Protein AF-0000000078040094 (afdb_homodimer)

Structure (mmCIF, N/CA/C/O backbone):
data_AF-0000000078040094-model_v1
#
loop_
_entity.id
_entity.type
_entity.pdbx_description
1 polymer 'Glyoxalase/bleomycin resistance protein/dioxygenase superfamily protein'
#
loop_
_atom_site.group_PDB
_atom_site.id
_atom_site.type_symbol
_atom_site.label_atom_id
_atom_site.label_alt_id
_atom_site.label_comp_id
_atom_site.label_asym_id
_atom_site.label_entity_id
_atom_site.label_seq_id
_atom_site.pdbx_PDB_ins_code
_atom_site.Cartn_x
_atom_site.Cartn_y
_atom_site.Cartn_z
_atom_site.occupancy
_atom_site.B_iso_or_equiv
_atom_site.auth_seq_id
_atom_site.auth_comp_id
_atom_site.auth_asym_id
_atom_site.auth_atom_id
_atom_site.pdbx_PDB_model_num
ATOM 1 N N . MET A 1 1 ? 16.109 2.422 12.82 1 86.88 1 MET A N 1
ATOM 2 C CA . MET A 1 1 ? 15.531 1.172 12.32 1 86.88 1 MET A CA 1
ATOM 3 C C . MET A 1 1 ? 14.164 1.408 11.695 1 86.88 1 MET A C 1
ATOM 5 O O . MET A 1 1 ? 13.445 2.324 12.102 1 86.88 1 MET A O 1
ATOM 9 N N . ILE A 1 2 ? 13.789 0.627 10.719 1 94.94 2 ILE A N 1
ATOM 10 C CA . ILE A 1 2 ? 12.469 0.699 10.102 1 94.94 2 ILE A CA 1
ATOM 11 C C . ILE A 1 2 ? 11.43 0.059 11.023 1 94.94 2 ILE A C 1
ATOM 13 O O . ILE A 1 2 ? 11.547 -1.118 11.375 1 94.94 2 ILE A O 1
ATOM 17 N N . LYS A 1 3 ? 10.508 0.809 11.422 1 95.38 3 LYS A N 1
ATOM 18 C CA . LYS A 1 3 ? 9.508 0.338 12.375 1 95.38 3 LYS A CA 1
ATOM 19 C C . LYS A 1 3 ? 8.297 -0.246 11.656 1 95.38 3 LYS A C 1
ATOM 21 O O . LYS A 1 3 ? 7.652 -1.168 12.164 1 95.38 3 LYS A O 1
ATOM 26 N N . ALA A 1 4 ? 7.945 0.313 10.547 1 96.81 4 ALA A N 1
ATOM 27 C CA . ALA A 1 4 ? 6.762 -0.121 9.805 1 96.81 4 ALA A CA 1
ATOM 28 C C . ALA A 1 4 ? 6.793 0.387 8.367 1 96.81 4 ALA A C 1
ATOM 30 O O . ALA A 1 4 ? 7.473 1.372 8.07 1 96.81 4 ALA A O 1
ATOM 31 N N . ILE A 1 5 ? 6.191 -0.269 7.523 1 98.19 5 ILE A N 1
ATOM 32 C CA . ILE A 1 5 ? 5.766 0.185 6.203 1 98.19 5 ILE A CA 1
ATOM 33 C C . ILE A 1 5 ? 4.242 0.131 6.109 1 98.19 5 ILE A C 1
ATOM 35 O O . ILE A 1 5 ? 3.662 -0.944 5.938 1 98.19 5 ILE A O 1
ATOM 39 N N . GLU A 1 6 ? 3.645 1.235 6.23 1 98.25 6 GLU A N 1
ATOM 40 C CA . GLU A 1 6 ? 2.189 1.312 6.332 1 98.25 6 GLU A CA 1
ATOM 41 C C . GLU A 1 6 ? 1.562 1.706 5 1 98.25 6 GLU A C 1
ATOM 43 O O . GLU A 1 6 ? 2.115 2.529 4.266 1 98.25 6 GLU A O 1
ATOM 48 N N . LEU A 1 7 ? 0.45 1.133 4.75 1 98.56 7 LEU A N 1
ATOM 49 C CA . LEU A 1 7 ? -0.318 1.57 3.59 1 98.56 7 LEU A CA 1
ATOM 50 C C . LEU A 1 7 ? -0.956 2.932 3.842 1 98.56 7 LEU A C 1
ATOM 52 O O . LEU A 1 7 ? -1.484 3.184 4.926 1 98.56 7 LEU A O 1
ATOM 56 N N . TYR A 1 8 ? -0.864 3.756 2.879 1 98.81 8 TYR A N 1
ATOM 57 C CA . TYR A 1 8 ? -1.454 5.09 2.9 1 98.81 8 TYR A CA 1
ATOM 58 C C . TYR A 1 8 ? -2.373 5.297 1.701 1 98.81 8 TYR A C 1
ATOM 60 O O . TYR A 1 8 ? -1.92 5.277 0.554 1 98.81 8 TYR A O 1
ATOM 68 N N . LEU A 1 9 ? -3.637 5.477 1.941 1 98.88 9 LEU A N 1
ATOM 69 C CA . LEU A 1 9 ? -4.625 5.672 0.887 1 98.88 9 LEU A CA 1
ATOM 70 C C . LEU A 1 9 ? -4.953 7.152 0.716 1 98.88 9 LEU A C 1
ATOM 72 O O . LEU A 1 9 ? -5.234 7.848 1.695 1 98.88 9 LEU A O 1
ATOM 76 N N . VAL A 1 10 ? -4.875 7.594 -0.45 1 98.75 10 VAL A N 1
ATOM 77 C CA . VAL A 1 10 ? -5.336 8.93 -0.819 1 98.75 10 VAL A CA 1
ATOM 78 C C . VAL A 1 10 ? -6.629 8.82 -1.625 1 98.75 10 VAL A C 1
ATOM 80 O O . VAL A 1 10 ? -6.668 8.156 -2.66 1 98.75 10 VAL A O 1
ATOM 83 N N . THR A 1 11 ? -7.648 9.461 -1.184 1 98.62 11 THR A N 1
ATOM 84 C CA . THR A 1 11 ? -8.938 9.391 -1.863 1 98.62 11 THR A CA 1
ATOM 85 C C . THR A 1 11 ? -9.219 10.68 -2.629 1 98.62 11 THR A C 1
ATOM 87 O O . THR A 1 11 ? -8.469 11.656 -2.504 1 98.62 11 THR A O 1
ATOM 90 N N . ASP A 1 12 ? -10.195 10.625 -3.537 1 97.19 12 ASP A N 1
ATOM 91 C CA . ASP A 1 12 ? -10.609 11.789 -4.316 1 97.19 12 ASP A CA 1
ATOM 92 C C . ASP A 1 12 ? -11.789 12.5 -3.648 1 97.19 12 ASP A C 1
ATOM 94 O O . ASP A 1 12 ? -12.898 12.516 -4.184 1 97.19 12 ASP A O 1
ATOM 98 N N . LYS A 1 13 ? -11.531 13.07 -2.414 1 96.75 13 LYS A N 1
ATOM 99 C CA . LYS A 1 13 ? -12.414 13.961 -1.677 1 96.75 13 LYS A CA 1
ATOM 100 C C . LYS A 1 13 ? -13.508 13.18 -0.952 1 96.75 13 LYS A C 1
ATOM 102 O O . LYS A 1 13 ? -14.539 13.742 -0.576 1 96.75 13 LYS A O 1
ATOM 107 N N . ASP A 1 14 ? -13.312 11.906 -0.801 1 97.94 14 ASP A N 1
ATOM 108 C CA . ASP A 1 14 ? -14.281 11.102 -0.057 1 97.94 14 ASP A CA 1
ATOM 109 C C . ASP A 1 14 ? -13.602 10.312 1.057 1 97.94 14 ASP A C 1
ATOM 111 O O . ASP A 1 14 ? -14.016 9.203 1.384 1 97.94 14 ASP A O 1
ATOM 115 N N . GLY A 1 15 ? -12.586 10.891 1.683 1 98.75 15 GLY A N 1
ATOM 116 C CA . GLY A 1 15 ? -11.781 10.25 2.709 1 98.75 15 GLY A CA 1
ATOM 117 C C . GLY A 1 15 ? -12.562 9.93 3.969 1 98.75 15 GLY A C 1
ATOM 118 O O . GLY A 1 15 ? -12.344 8.891 4.59 1 98.75 15 GLY A O 1
ATOM 119 N N . GLN A 1 16 ? -13.422 10.805 4.34 1 98.62 16 GLN A N 1
ATOM 120 C CA . GLN A 1 16 ? -14.219 10.562 5.539 1 98.62 16 GLN A CA 1
ATOM 121 C C . GLN A 1 16 ? -15.102 9.328 5.379 1 98.62 16 GLN A C 1
ATOM 123 O O . GLN A 1 16 ? -15.219 8.523 6.305 1 98.62 16 GLN A O 1
ATOM 128 N N . ALA A 1 17 ? -15.688 9.188 4.215 1 98.75 17 ALA A N 1
ATOM 129 C CA . ALA A 1 17 ? -16.484 7.992 3.926 1 98.75 17 ALA A CA 1
ATOM 130 C C . ALA A 1 17 ? -15.609 6.738 3.941 1 98.75 17 ALA A C 1
ATOM 132 O O . ALA A 1 17 ? -16.047 5.684 4.414 1 98.75 17 ALA A O 1
ATOM 133 N N . ALA A 1 18 ? -14.422 6.863 3.406 1 98.88 18 ALA A N 1
ATOM 134 C CA . ALA A 1 18 ? -13.5 5.738 3.404 1 98.88 18 ALA A CA 1
ATOM 135 C C . ALA A 1 18 ? -13.156 5.301 4.828 1 98.88 18 ALA A C 1
ATOM 137 O O . ALA A 1 18 ? -13.125 4.105 5.125 1 98.88 18 ALA A O 1
ATOM 138 N N . VAL A 1 19 ? -12.906 6.293 5.656 1 98.88 19 VAL A N 1
ATOM 139 C CA . VAL A 1 19 ? -12.602 6.004 7.051 1 98.88 19 VAL A CA 1
ATOM 140 C C . VAL A 1 19 ? -13.742 5.191 7.672 1 98.88 19 VAL A C 1
ATOM 142 O O . VAL A 1 19 ? -13.508 4.156 8.297 1 98.88 19 VAL A O 1
ATOM 145 N N . ASP A 1 20 ? -14.938 5.613 7.473 1 98.75 20 ASP A N 1
ATOM 146 C CA . ASP A 1 20 ? -16.109 4.934 8.031 1 98.75 20 ASP A CA 1
ATOM 147 C C . ASP A 1 20 ? -16.25 3.523 7.461 1 98.75 20 ASP A C 1
ATOM 149 O O . ASP A 1 20 ? -16.516 2.574 8.195 1 98.75 20 ASP A O 1
ATOM 153 N N . PHE A 1 21 ? -16.062 3.445 6.219 1 98.88 21 PHE A N 1
ATOM 154 C CA . PHE A 1 21 ? -16.203 2.166 5.531 1 98.88 21 PHE A CA 1
ATOM 155 C C . PHE A 1 21 ? -15.18 1.161 6.062 1 98.88 21 PHE A C 1
ATOM 157 O O . PHE A 1 21 ? -15.547 0.052 6.457 1 98.88 21 PHE A O 1
ATOM 164 N N . TYR A 1 22 ? -13.914 1.53 6.098 1 98.81 22 TYR A N 1
ATOM 165 C CA . TYR A 1 22 ? -12.859 0.611 6.516 1 98.81 22 TYR A CA 1
ATOM 166 C C . TYR A 1 22 ? -12.969 0.307 8.008 1 98.81 22 TYR A C 1
ATOM 168 O O . TYR A 1 22 ? -12.648 -0.801 8.445 1 98.81 22 TYR A O 1
ATOM 176 N N . ALA A 1 23 ? -13.375 1.336 8.812 1 98.81 23 ALA A N 1
ATOM 177 C CA . ALA A 1 23 ? -13.602 1.067 10.227 1 98.81 23 ALA A CA 1
ATOM 178 C C . ALA A 1 23 ? -14.625 -0.051 10.422 1 98.81 23 ALA A C 1
ATOM 180 O O . ALA A 1 23 ? -14.445 -0.921 11.273 1 98.81 23 ALA A O 1
ATOM 181 N N . GLN A 1 24 ? -15.602 -0.038 9.641 1 98.38 24 GLN A N 1
ATOM 182 C CA . GLN A 1 24 ? -16.641 -1.053 9.719 1 98.38 24 GLN A CA 1
ATOM 183 C C . GLN A 1 24 ? -16.156 -2.393 9.18 1 98.38 24 GLN A C 1
ATOM 185 O O . GLN A 1 24 ? -16.328 -3.428 9.828 1 98.38 24 GLN A O 1
ATOM 190 N N . VAL A 1 25 ? -15.586 -2.414 8.023 1 98.44 25 VAL A N 1
ATOM 191 C CA . VAL A 1 25 ? -15.156 -3.637 7.359 1 98.44 25 VAL A CA 1
ATOM 192 C C . VAL A 1 25 ? -14.18 -4.398 8.258 1 98.44 25 VAL A C 1
ATOM 194 O O . VAL A 1 25 ? -14.273 -5.621 8.391 1 98.44 25 VAL A O 1
ATOM 197 N N . 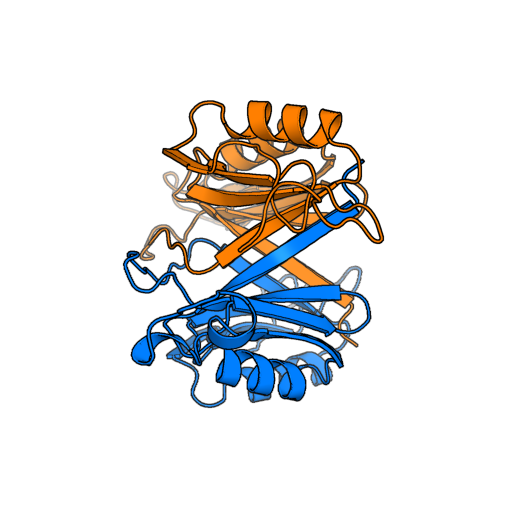PHE A 1 26 ? -13.25 -3.645 8.883 1 98.38 26 PHE A N 1
ATOM 198 C CA . PHE A 1 26 ? -12.156 -4.293 9.594 1 98.38 26 PHE A CA 1
ATOM 199 C C . PHE A 1 26 ? -12.391 -4.262 11.102 1 98.38 26 PHE A C 1
ATOM 201 O O . PHE A 1 26 ? -11.555 -4.734 11.875 1 98.38 26 PHE A O 1
ATOM 208 N N . GLU A 1 27 ? -13.555 -3.648 11.461 1 97.69 27 GLU A N 1
ATOM 209 C CA . GLU A 1 27 ? -13.781 -3.404 12.883 1 97.69 27 GLU A CA 1
ATOM 210 C C . GLU A 1 27 ? -12.586 -2.691 13.516 1 97.69 27 GLU A C 1
ATOM 212 O O . GLU A 1 27 ? -12.102 -3.1 14.57 1 97.69 27 GLU A O 1
ATOM 217 N N . ALA A 1 28 ? -12.156 -1.715 12.844 1 98.5 28 ALA A N 1
ATOM 218 C CA . ALA A 1 28 ? -10.953 -0.979 13.227 1 98.5 28 ALA A CA 1
ATOM 219 C C . ALA A 1 28 ? -11.273 0.124 14.227 1 98.5 28 ALA A C 1
ATOM 221 O O . ALA A 1 28 ? -12.391 0.648 14.242 1 98.5 28 ALA A O 1
ATOM 222 N N . LYS A 1 29 ? -10.289 0.443 15.07 1 98.5 29 LYS A N 1
ATOM 223 C CA . LYS A 1 29 ? -10.359 1.636 15.914 1 98.5 29 LYS A CA 1
ATOM 224 C C . LYS A 1 29 ? -9.852 2.865 15.164 1 98.5 29 LYS A C 1
ATOM 226 O O . LYS A 1 29 ? -8.812 2.809 14.5 1 98.5 29 LYS A O 1
ATOM 231 N N . ILE A 1 30 ? -10.617 3.939 15.25 1 98.62 30 ILE A N 1
ATOM 232 C CA . ILE A 1 30 ? -10.141 5.207 14.711 1 98.62 30 ILE A CA 1
ATOM 233 C C . ILE A 1 30 ? -9.242 5.902 15.727 1 98.62 30 ILE A C 1
ATOM 235 O O . ILE A 1 30 ? -9.711 6.336 16.781 1 98.62 30 ILE A O 1
ATOM 239 N N . LEU A 1 31 ? -8 6.043 15.484 1 97.69 31 LEU A N 1
ATOM 240 C CA . LEU A 1 31 ? -7.035 6.625 16.406 1 97.69 31 LEU A CA 1
ATOM 241 C C . LEU A 1 31 ? -7.059 8.148 16.328 1 97.69 31 LEU A C 1
ATOM 243 O O . LEU A 1 31 ? -6.855 8.828 17.328 1 97.69 31 LEU A O 1
ATOM 247 N N . SER A 1 32 ? -7.195 8.648 15.156 1 97.5 32 SER A N 1
ATOM 248 C CA . SER A 1 32 ? -7.277 10.078 14.891 1 97.5 32 SER A CA 1
ATOM 249 C C . SER A 1 32 ? -7.98 10.352 13.562 1 97.5 32 SER A C 1
ATOM 251 O O . SER A 1 32 ? -7.992 9.508 12.672 1 97.5 32 SER A O 1
ATOM 253 N N . LYS A 1 33 ? -8.602 11.477 13.484 1 98.31 33 LYS A N 1
ATOM 254 C CA . LYS A 1 33 ? -9.281 11.984 12.297 1 98.31 33 LYS A CA 1
ATOM 255 C C . LYS A 1 33 ? -9.32 13.508 12.297 1 98.31 33 LYS A C 1
ATOM 257 O O . LYS A 1 33 ? -9.883 14.125 13.203 1 98.31 33 LYS A O 1
ATOM 262 N N . THR A 1 34 ? -8.695 14.023 11.281 1 97.75 34 THR A N 1
ATOM 263 C CA . THR A 1 34 ? -8.57 15.477 11.211 1 97.75 34 THR A CA 1
ATOM 264 C C . THR A 1 34 ? -8.914 15.984 9.82 1 97.75 34 THR A C 1
ATOM 266 O O . THR A 1 34 ? -8.445 15.438 8.82 1 97.75 34 THR A O 1
ATOM 269 N N . THR A 1 35 ? -9.742 17 9.758 1 97.81 35 THR A N 1
ATOM 270 C CA . THR A 1 35 ? -10.094 17.609 8.484 1 97.81 35 THR A CA 1
ATOM 271 C C . THR A 1 35 ? -9.219 18.828 8.219 1 97.81 35 THR A C 1
ATOM 273 O O . THR A 1 35 ? -8.531 19.328 9.117 1 97.81 35 THR A O 1
ATOM 276 N N . PHE A 1 36 ? -9.328 19.281 6.957 1 96.25 36 PHE A N 1
ATOM 277 C CA . PHE A 1 36 ? -8.609 20.484 6.582 1 96.25 36 PHE A CA 1
ATOM 278 C C . PHE A 1 36 ? -9.086 21.672 7.406 1 96.25 36 PHE A C 1
ATOM 280 O O . PHE A 1 36 ? -8.281 22.469 7.895 1 96.25 36 PHE A O 1
ATOM 287 N N . GLY A 1 37 ? -10.344 21.781 7.582 1 96.06 37 GLY A N 1
ATOM 288 C CA . GLY A 1 37 ? -10.922 22.891 8.328 1 96.06 37 GLY A CA 1
ATOM 289 C C . GLY A 1 37 ? -10.461 22.938 9.773 1 96.06 37 GLY A C 1
ATOM 290 O O . GLY A 1 37 ? -10.312 24.016 10.359 1 96.06 37 GLY A O 1
ATOM 291 N N . GLN A 1 38 ? -10.203 21.812 10.359 1 95.88 38 GLN A N 1
ATOM 292 C CA . GLN A 1 38 ? -9.758 21.703 11.75 1 95.88 38 GLN A CA 1
ATOM 293 C C . GLN A 1 38 ? -8.281 22.062 11.883 1 95.88 38 GLN A C 1
ATOM 295 O O . GLN A 1 38 ? -7.852 22.578 12.914 1 95.88 38 GLN A O 1
ATOM 300 N N . ALA A 1 39 ? -7.574 21.797 10.859 1 93.19 39 ALA A N 1
ATOM 301 C CA . ALA A 1 39 ? -6.121 21.875 10.992 1 93.19 39 ALA A CA 1
ATOM 302 C C . ALA A 1 39 ? -5.59 23.188 10.422 1 93.19 39 ALA A C 1
ATOM 304 O O . ALA A 1 39 ? -4.574 23.719 10.891 1 93.19 39 ALA A O 1
ATOM 305 N N . ILE A 1 40 ? -6.176 23.641 9.305 1 91 40 ILE A N 1
ATOM 306 C CA . ILE A 1 40 ? -5.645 24.781 8.555 1 91 40 ILE A CA 1
ATOM 307 C C . ILE A 1 40 ? -6.48 26.016 8.844 1 91 40 ILE A C 1
ATOM 309 O O . ILE A 1 40 ? -7.664 26.078 8.5 1 91 40 ILE A O 1
ATOM 313 N N . PRO A 1 41 ? -5.738 26.969 9.344 1 90.44 41 PRO A N 1
ATOM 314 C CA . PRO A 1 41 ? -6.461 28.219 9.547 1 90.44 41 PRO A CA 1
ATOM 315 C C . PRO A 1 41 ? 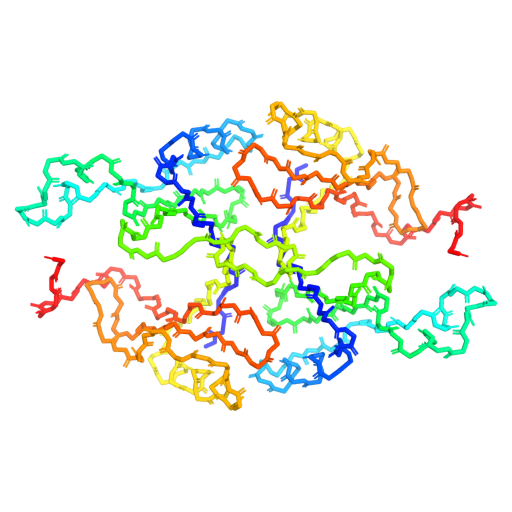-6.941 28.844 8.234 1 90.44 41 PRO A C 1
ATOM 317 O O . PRO A 1 41 ? -6.25 28.766 7.219 1 90.44 41 PRO A O 1
ATOM 320 N N . ASP A 1 42 ? -8.008 29.406 8.125 1 91.62 42 ASP A N 1
ATOM 321 C CA . ASP A 1 42 ? -8.57 30.125 6.977 1 91.62 42 ASP A CA 1
ATOM 322 C C . ASP A 1 42 ? -8.773 29.172 5.793 1 91.62 42 ASP A C 1
ATOM 324 O O . ASP A 1 42 ? -8.68 29.594 4.637 1 91.62 42 ASP A O 1
ATOM 328 N N . CYS A 1 43 ? -8.867 27.984 6.105 1 93 43 CYS A N 1
ATOM 329 C CA . CYS A 1 43 ? -9.172 27 5.07 1 93 43 CYS A CA 1
ATOM 330 C C . CYS A 1 43 ? -10.43 27.406 4.297 1 93 43 CYS A C 1
ATOM 332 O O . CYS A 1 43 ? -11.445 27.75 4.898 1 93 43 CYS A O 1
ATOM 334 N N . PRO A 1 44 ? -10.281 27.453 3.008 1 94.31 44 PRO A N 1
ATOM 335 C CA . PRO A 1 44 ? -11.484 27.734 2.215 1 94.31 44 PRO A CA 1
ATOM 336 C C . PRO A 1 44 ? -12.656 26.828 2.586 1 94.31 44 PRO A C 1
ATOM 338 O O . PRO A 1 44 ? -12.469 25.656 2.873 1 94.31 44 PRO A O 1
ATOM 341 N N . GLU A 1 45 ? -13.828 27.406 2.535 1 95.19 45 GLU A N 1
ATOM 342 C CA . GLU A 1 45 ? -15.047 26.719 2.949 1 95.19 45 GLU A CA 1
ATOM 343 C C . GLU A 1 45 ? -15.242 25.422 2.168 1 95.19 45 GLU A C 1
ATOM 345 O O . GLU A 1 45 ? -15.625 24.406 2.738 1 95.19 45 GLU A O 1
ATOM 350 N N . GLU A 1 46 ? -14.898 25.438 0.924 1 94.81 46 GLU A N 1
ATOM 351 C CA . GLU A 1 46 ? -15.133 24.297 0.05 1 94.81 46 GLU A CA 1
ATOM 352 C C . GLU A 1 46 ? -14.211 23.125 0.398 1 94.81 46 GLU A C 1
ATOM 354 O O . GLU A 1 46 ? -14.461 21.984 0.006 1 94.81 46 GLU A O 1
ATOM 359 N N . ASN A 1 47 ? -13.219 23.391 1.17 1 96.06 47 ASN A N 1
ATOM 360 C CA . ASN A 1 47 ? -12.219 22.375 1.469 1 96.06 47 ASN A CA 1
ATOM 361 C C . ASN A 1 47 ? -12.281 21.938 2.93 1 96.06 47 ASN A C 1
ATOM 363 O O . ASN A 1 47 ? -11.609 20.984 3.332 1 96.06 47 ASN A O 1
ATOM 367 N N . LYS A 1 48 ? -13.094 22.531 3.697 1 96.31 48 LYS A N 1
ATOM 368 C CA . LYS A 1 48 ? -13.07 22.375 5.148 1 96.31 48 LYS A CA 1
ATOM 369 C C . LYS A 1 48 ? -13.352 20.938 5.551 1 96.31 48 LYS A C 1
ATOM 371 O O . LYS A 1 48 ? -12.797 20.438 6.535 1 96.31 48 LYS A O 1
ATOM 376 N N . ASP A 1 49 ? -14.117 20.234 4.773 1 97.12 49 ASP A N 1
ATOM 377 C CA . ASP A 1 49 ? -14.539 18.891 5.18 1 97.12 49 ASP A CA 1
ATOM 378 C C . ASP A 1 49 ? -13.641 17.828 4.566 1 97.12 49 ASP A C 1
ATOM 380 O O . ASP A 1 49 ? -13.805 16.641 4.84 1 97.12 49 ASP A O 1
ATOM 384 N N . LEU A 1 50 ? -12.664 18.281 3.762 1 97.69 50 LEU A N 1
ATOM 385 C CA . LEU A 1 50 ? -11.695 17.312 3.236 1 97.69 50 LEU A CA 1
ATOM 386 C C . LEU A 1 50 ? -10.867 16.719 4.363 1 97.69 50 LEU A C 1
ATOM 388 O O . LEU A 1 50 ? -10.555 17.391 5.344 1 97.69 50 LEU A O 1
ATOM 392 N N . LEU A 1 51 ? -10.602 15.469 4.211 1 98.5 51 LEU A N 1
ATOM 393 C CA . LEU A 1 51 ? -9.812 14.742 5.203 1 98.5 51 LEU A CA 1
ATOM 394 C C . LEU A 1 51 ? -8.328 15.055 5.051 1 98.5 51 LEU A C 1
ATOM 396 O O . LEU A 1 51 ? -7.727 14.758 4.016 1 98.5 51 LEU A O 1
ATOM 400 N N . LEU A 1 52 ? -7.836 15.688 6.07 1 97 52 LEU A N 1
ATOM 401 C CA . LEU A 1 52 ? -6.402 15.938 6.074 1 97 52 LEU A CA 1
ATOM 402 C C . LEU A 1 52 ? -5.621 14.664 6.359 1 97 52 LEU A C 1
ATOM 404 O O . LEU A 1 52 ? -4.652 14.352 5.664 1 97 52 LEU A O 1
ATOM 408 N N . ASN A 1 53 ? -6.082 13.93 7.398 1 97.62 53 ASN A N 1
ATOM 409 C CA . ASN A 1 53 ? -5.453 12.664 7.777 1 97.62 53 ASN A CA 1
ATOM 410 C C . ASN A 1 53 ? -6.328 11.867 8.742 1 97.62 53 ASN A C 1
ATOM 412 O O . ASN A 1 53 ? -6.98 12.445 9.609 1 97.62 53 ASN A O 1
ATOM 416 N N . ALA A 1 54 ? -6.328 10.625 8.57 1 98.69 54 ALA A N 1
ATOM 417 C CA . ALA A 1 54 ? -6.91 9.711 9.547 1 98.69 54 ALA A CA 1
ATOM 418 C C . ALA A 1 54 ? -6.035 8.469 9.719 1 98.69 54 ALA A C 1
ATOM 420 O O . ALA A 1 54 ? -5.367 8.031 8.781 1 98.69 54 ALA A O 1
ATOM 421 N N . GLN A 1 55 ? -6.074 7.941 10.906 1 98.19 55 GLN A N 1
ATOM 422 C CA . GLN A 1 55 ? -5.348 6.723 11.25 1 98.19 55 GLN A CA 1
ATOM 423 C C . GLN A 1 55 ? -6.281 5.68 11.859 1 98.19 55 GLN A C 1
ATOM 425 O O . GLN A 1 55 ? -6.984 5.961 12.828 1 98.19 55 GLN A O 1
ATOM 430 N N . LEU A 1 56 ? -6.297 4.555 11.25 1 98.75 56 LEU A N 1
ATOM 431 C CA . LEU A 1 56 ? -7.066 3.418 11.75 1 98.75 56 LEU A CA 1
ATOM 432 C C . LEU A 1 56 ? -6.145 2.342 12.312 1 98.75 56 LEU A C 1
ATOM 434 O O . LEU A 1 56 ? -5.059 2.104 11.773 1 98.75 56 LEU A O 1
ATOM 438 N N . ASP A 1 57 ? -6.578 1.702 13.352 1 98.56 57 ASP A N 1
ATOM 439 C CA . ASP A 1 57 ? -5.883 0.547 13.906 1 98.56 57 ASP A CA 1
ATOM 440 C C . ASP A 1 57 ? -6.648 -0.744 13.625 1 98.56 57 ASP A C 1
ATOM 442 O O . ASP A 1 57 ? -7.766 -0.928 14.117 1 98.56 57 ASP A O 1
ATOM 446 N N . ILE A 1 58 ? -6.09 -1.551 12.844 1 97.75 58 ILE A N 1
ATOM 447 C CA . ILE A 1 58 ? -6.633 -2.861 12.5 1 97.75 58 ILE A CA 1
ATOM 448 C C . ILE A 1 58 ? -5.801 -3.955 13.172 1 97.75 58 ILE A C 1
ATOM 450 O O . ILE A 1 58 ? -4.824 -4.441 12.594 1 97.75 58 ILE A O 1
ATOM 454 N N . ASN A 1 59 ? -6.176 -4.367 14.383 1 95.81 59 ASN A N 1
ATOM 455 C CA . ASN A 1 59 ? -5.465 -5.395 15.133 1 95.81 59 ASN A CA 1
ATOM 456 C C . ASN A 1 59 ? -3.971 -5.09 15.219 1 95.81 59 ASN A C 1
ATOM 458 O O . ASN A 1 59 ? -3.139 -5.953 14.93 1 95.81 59 ASN A O 1
ATOM 462 N N . GLY A 1 60 ? -3.596 -3.852 15.477 1 95.75 60 GLY A N 1
ATOM 463 C CA . GLY A 1 60 ? -2.209 -3.453 15.648 1 95.75 60 GLY A CA 1
ATOM 464 C C . GLY A 1 60 ? -1.574 -2.939 14.367 1 95.75 60 GLY A C 1
ATOM 465 O O . GLY A 1 60 ? -0.442 -2.451 14.383 1 95.75 60 GLY A O 1
ATOM 466 N N . ILE A 1 61 ? -2.242 -3.057 13.258 1 96.94 61 ILE A N 1
ATOM 467 C CA . ILE A 1 61 ? -1.771 -2.58 11.961 1 96.94 61 ILE A CA 1
ATOM 468 C C . ILE A 1 61 ? -2.385 -1.214 11.664 1 96.94 61 ILE A C 1
ATOM 470 O O . ILE A 1 61 ? -3.605 -1.054 11.695 1 96.94 61 ILE A O 1
ATOM 474 N N . ARG A 1 62 ? -1.568 -0.262 11.344 1 97.38 62 ARG A N 1
ATOM 475 C CA . ARG A 1 62 ? -2.074 1.079 11.078 1 97.38 62 ARG A CA 1
ATOM 476 C C . ARG A 1 62 ? -2.34 1.277 9.586 1 97.38 62 ARG A C 1
ATOM 478 O O . ARG A 1 62 ? -1.491 0.955 8.75 1 97.38 62 ARG A O 1
ATOM 485 N N . LEU A 1 63 ? -3.48 1.716 9.25 1 98.56 63 LEU A N 1
ATOM 486 C CA . LEU A 1 63 ? -3.877 2.197 7.93 1 98.56 63 LEU A CA 1
ATOM 487 C C . LEU A 1 63 ? -4.156 3.695 7.957 1 98.56 63 LEU A C 1
ATOM 489 O O . LEU A 1 63 ? -4.895 4.18 8.82 1 98.56 63 LEU A O 1
ATOM 493 N N . GLN A 1 64 ? -3.545 4.402 7.035 1 98.62 64 GLN A N 1
ATOM 494 C CA . GLN A 1 64 ? -3.732 5.848 7.016 1 98.62 64 GLN A CA 1
ATOM 495 C C . GLN A 1 64 ? -4.441 6.293 5.738 1 98.62 64 GLN A C 1
ATOM 497 O O . GLN A 1 64 ? -4.309 5.656 4.695 1 98.62 64 GLN A O 1
ATOM 502 N N . ILE A 1 65 ? -5.219 7.363 5.906 1 98.81 65 ILE A N 1
ATOM 503 C CA . ILE A 1 65 ? -6.051 7.84 4.809 1 98.81 65 ILE A CA 1
ATOM 504 C C . ILE A 1 65 ? -6.02 9.367 4.758 1 98.81 65 ILE A C 1
ATOM 506 O O . ILE A 1 65 ? -6.031 10.023 5.797 1 98.81 65 ILE A O 1
ATOM 510 N N . SER A 1 66 ? -6.004 9.883 3.643 1 98.5 66 SER A N 1
ATOM 511 C CA . SER A 1 66 ? -6.238 11.312 3.422 1 98.5 66 SER A CA 1
ATOM 512 C C . SER A 1 66 ? -6.977 11.555 2.111 1 98.5 66 SER A C 1
ATOM 514 O O . SER A 1 66 ? -7.137 10.633 1.305 1 98.5 66 SER A O 1
ATOM 516 N N . ASP A 1 67 ? -7.461 12.789 1.961 1 98.44 67 ASP A N 1
ATOM 517 C CA . ASP A 1 67 ? -7.918 13.242 0.651 1 98.44 67 ASP A CA 1
ATOM 518 C C . ASP A 1 67 ? -6.766 13.828 -0.158 1 98.44 67 ASP A C 1
ATOM 520 O O . ASP A 1 67 ? -5.805 14.352 0.41 1 98.44 67 ASP A O 1
ATOM 524 N N . ASN A 1 68 ? -6.941 13.656 -1.452 1 96.88 68 ASN A N 1
ATOM 525 C CA . ASN A 1 68 ? -6.012 14.336 -2.35 1 96.88 68 ASN A CA 1
ATOM 526 C C . ASN A 1 68 ? -6.055 15.844 -2.168 1 96.88 68 ASN A C 1
ATOM 528 O O . ASN A 1 68 ? -7.102 16.406 -1.837 1 96.88 68 ASN A O 1
ATOM 532 N N . ASN A 1 69 ? -4.875 16.453 -2.348 1 90.5 69 ASN A N 1
ATOM 533 C CA . ASN A 1 69 ? -4.871 17.906 -2.414 1 90.5 69 ASN A CA 1
ATOM 534 C C . ASN A 1 69 ? -5.875 18.422 -3.439 1 90.5 69 ASN A C 1
ATOM 536 O O . ASN A 1 69 ? -5.918 17.938 -4.57 1 90.5 69 ASN A O 1
ATOM 540 N N . PRO A 1 70 ? -6.613 19.359 -3.043 1 86.06 70 PRO A N 1
ATOM 541 C CA . PRO A 1 70 ? -7.656 19.859 -3.938 1 86.06 70 PRO A CA 1
ATOM 542 C C . PRO A 1 70 ? -7.113 20.281 -5.301 1 86.06 70 PRO A C 1
ATOM 544 O O . PRO A 1 70 ? -7.805 20.156 -6.312 1 86.06 70 PRO A O 1
ATOM 547 N N . GLU A 1 71 ? -5.965 20.766 -5.398 1 86.44 71 GLU A N 1
ATOM 548 C CA . GLU A 1 71 ? -5.395 21.25 -6.652 1 86.44 71 GLU A CA 1
ATOM 549 C C . GLU A 1 71 ? -4.488 20.203 -7.289 1 86.44 71 GLU A C 1
ATOM 551 O O . GLU A 1 71 ? -3.916 20.438 -8.352 1 86.44 71 GLU A O 1
ATOM 556 N N . GLY A 1 72 ? -4.438 19.109 -6.715 1 91.19 72 GLY A N 1
ATOM 557 C CA . GLY A 1 72 ? -3.523 18.094 -7.195 1 91.19 72 GLY A CA 1
ATOM 558 C C . GLY A 1 72 ? -4.152 17.156 -8.211 1 91.19 72 GLY A C 1
ATOM 559 O O . GLY A 1 72 ? -5.375 17 -8.234 1 91.19 72 GLY A O 1
ATOM 560 N N . TYR A 1 73 ? -3.326 16.594 -9.023 1 94.69 73 TYR A N 1
ATOM 561 C CA . TYR A 1 73 ? -3.818 15.539 -9.906 1 94.69 73 TYR A CA 1
ATOM 562 C C . TYR A 1 73 ? -4.051 14.242 -9.141 1 94.69 73 TYR A C 1
ATOM 564 O O . TYR A 1 73 ? -3.465 14.031 -8.078 1 94.69 73 TYR A O 1
ATOM 572 N N . TYR A 1 74 ? -4.945 13.484 -9.695 1 97.38 74 TYR A N 1
ATOM 573 C CA . TYR A 1 74 ? -5.332 12.242 -9.039 1 97.38 74 TYR A CA 1
ATOM 574 C C . TYR A 1 74 ? -5.523 11.125 -10.055 1 97.38 74 TYR A C 1
ATOM 576 O O . TYR A 1 74 ? -6.293 11.266 -11.008 1 97.38 74 TYR A O 1
ATOM 584 N N . VAL A 1 75 ? -4.809 10.086 -9.836 1 97.62 75 VAL A N 1
ATOM 585 C CA . VAL A 1 75 ? -4.906 8.922 -10.703 1 97.62 75 VAL A CA 1
ATOM 586 C C . VAL A 1 75 ? -4.98 7.652 -9.859 1 97.62 75 VAL A C 1
ATOM 588 O O . VAL A 1 75 ? -4.109 7.402 -9.023 1 97.62 75 VAL A O 1
ATOM 591 N N . VAL A 1 76 ? -6.043 6.898 -10.023 1 98 76 VAL A N 1
ATOM 592 C CA . VAL A 1 76 ? -6.117 5.562 -9.438 1 98 76 VAL A CA 1
ATOM 593 C C . VAL A 1 76 ? -5.297 4.582 -10.273 1 98 76 VAL A C 1
ATOM 595 O O . VAL A 1 76 ? -5.527 4.438 -11.477 1 98 76 VAL A O 1
ATOM 598 N N . GLY A 1 77 ? -4.332 3.994 -9.617 1 97.94 77 GLY A N 1
ATOM 599 C CA . GLY A 1 77 ? -3.486 3.061 -10.344 1 97.94 77 GLY A CA 1
ATOM 600 C C . GLY A 1 77 ? -3.66 1.623 -9.891 1 97.94 77 GLY A C 1
ATOM 601 O O . GLY A 1 77 ? -4.379 1.354 -8.922 1 97.94 77 GLY A O 1
ATOM 602 N N . ASN A 1 78 ? -3.012 0.716 -10.664 1 97.81 78 ASN A N 1
ATOM 603 C CA . ASN A 1 78 ? -2.988 -0.693 -10.281 1 97.81 78 ASN A CA 1
ATOM 604 C C . ASN A 1 78 ? -1.573 -1.164 -9.961 1 97.81 78 ASN A C 1
ATOM 606 O O . ASN A 1 78 ? -1.305 -2.367 -9.945 1 97.81 78 ASN A O 1
ATOM 610 N N . ASN A 1 79 ? -0.715 -0.21 -9.719 1 98.62 79 ASN A N 1
ATOM 611 C CA . ASN A 1 79 ? 0.682 -0.546 -9.469 1 98.62 79 ASN A CA 1
ATOM 612 C C . ASN A 1 79 ? 0.925 -0.863 -7.992 1 98.62 79 ASN A C 1
ATOM 614 O O . ASN A 1 79 ? 1.975 -1.398 -7.633 1 98.62 79 ASN A O 1
ATOM 618 N N . VAL A 1 80 ? 0.005 -0.53 -7.129 1 98.69 80 VAL A N 1
ATOM 619 C CA . VAL A 1 80 ? 0.135 -0.838 -5.707 1 98.69 80 VAL A CA 1
ATOM 620 C C . VAL A 1 80 ? -1.188 -1.384 -5.176 1 98.69 80 VAL A C 1
ATOM 622 O O . VAL A 1 80 ? -2.254 -0.84 -5.469 1 98.69 80 VAL A O 1
ATOM 625 N N . SER A 1 81 ? -1.081 -2.43 -4.441 1 98.69 81 SER A N 1
ATOM 626 C CA . SER A 1 81 ? -2.252 -3.02 -3.799 1 98.69 81 SER A CA 1
ATOM 627 C C . SER A 1 81 ? -1.959 -3.389 -2.35 1 98.69 81 SER A C 1
ATOM 629 O O . SER A 1 81 ? -0.807 -3.352 -1.913 1 98.69 81 SER A O 1
ATOM 631 N N . ALA A 1 82 ? -2.994 -3.582 -1.614 1 98.75 82 ALA A N 1
ATOM 632 C CA . ALA A 1 82 ? -2.926 -4.117 -0.256 1 98.75 82 ALA A CA 1
ATOM 633 C C . ALA A 1 82 ? -3.158 -5.625 -0.248 1 98.75 82 ALA A C 1
ATOM 635 O O . ALA A 1 82 ? -4.176 -6.105 -0.755 1 98.75 82 ALA A O 1
ATOM 636 N N . CYS A 1 83 ? -2.236 -6.336 0.252 1 98.62 83 CYS A N 1
ATOM 637 C CA . CYS A 1 83 ? -2.41 -7.773 0.419 1 98.62 83 CYS A CA 1
ATOM 638 C C . CYS A 1 83 ? -2.785 -8.117 1.856 1 98.62 83 CYS A C 1
ATOM 640 O O . CYS A 1 83 ? -1.939 -8.062 2.752 1 98.62 83 CYS A O 1
ATOM 642 N N . LEU A 1 84 ? -3.99 -8.414 2.043 1 98.38 84 LEU A N 1
ATOM 643 C CA . LEU A 1 84 ? -4.543 -8.789 3.34 1 98.38 84 LEU A CA 1
ATOM 644 C C . LEU A 1 84 ? -4.281 -10.266 3.635 1 98.38 84 LEU A C 1
ATOM 646 O O . LEU A 1 84 ? -4.695 -11.141 2.865 1 98.38 84 LEU A O 1
ATOM 650 N N . GLN A 1 85 ? -3.607 -10.523 4.738 1 97.88 85 GLN A N 1
ATOM 651 C CA . GLN A 1 85 ? -3.316 -11.891 5.156 1 97.88 85 GLN A CA 1
ATOM 652 C C . GLN A 1 85 ? -4.25 -12.336 6.277 1 97.88 85 GLN A C 1
ATOM 654 O O . GLN A 1 85 ? -4.262 -11.734 7.355 1 97.88 85 GLN A O 1
ATOM 659 N N . VAL A 1 86 ? -4.965 -13.359 6.004 1 97.75 86 VAL A N 1
ATOM 660 C CA . VAL A 1 86 ? -5.809 -13.969 7.027 1 97.75 86 VAL A CA 1
ATOM 661 C C . VAL A 1 86 ? -5.48 -15.453 7.156 1 97.75 86 VAL A C 1
ATOM 663 O O . VAL A 1 86 ? -4.785 -16.016 6.305 1 97.75 86 VAL A O 1
ATOM 666 N N . ASP A 1 87 ? -5.961 -16.125 8.227 1 93.69 87 ASP A N 1
ATOM 667 C CA . ASP A 1 87 ? -5.555 -17.5 8.438 1 93.69 87 ASP A CA 1
ATOM 668 C C . ASP A 1 87 ? -6.754 -18.453 8.359 1 93.69 87 ASP A C 1
ATOM 670 O O . ASP A 1 87 ? -6.652 -19.625 8.727 1 93.69 87 ASP A O 1
ATOM 674 N N . ASP A 1 88 ? -7.828 -17.906 7.855 1 94.44 88 ASP A N 1
ATOM 675 C CA . ASP A 1 88 ? -9.062 -18.688 7.773 1 94.44 88 ASP A CA 1
ATOM 676 C C . ASP A 1 88 ? -9.859 -18.328 6.523 1 94.44 88 ASP A C 1
ATOM 678 O O . ASP A 1 88 ? -10.094 -17.141 6.25 1 94.44 88 ASP A O 1
ATOM 682 N N . ALA A 1 89 ? -10.297 -19.375 5.84 1 95.81 89 ALA A N 1
ATOM 683 C CA . ALA A 1 89 ? -11.008 -19.156 4.582 1 95.81 89 ALA A CA 1
ATOM 684 C C . ALA A 1 89 ? -12.359 -18.484 4.82 1 95.81 89 ALA A C 1
ATOM 686 O O . ALA A 1 89 ? -12.836 -17.719 3.982 1 95.81 89 ALA A O 1
ATOM 687 N N . ASP A 1 90 ? -12.953 -18.781 5.926 1 97 90 ASP A N 1
ATOM 688 C CA . ASP A 1 90 ? -14.234 -18.156 6.246 1 97 90 ASP A CA 1
ATOM 689 C C . ASP A 1 90 ? -14.062 -16.656 6.469 1 97 90 ASP A C 1
ATOM 691 O O . ASP A 1 90 ? -14.883 -15.852 6.016 1 97 90 ASP A O 1
ATOM 695 N N . GLN A 1 91 ? -13.039 -16.344 7.117 1 96.88 91 GLN A N 1
ATOM 696 C CA . GLN A 1 91 ? -12.758 -14.922 7.32 1 96.88 91 GLN A CA 1
ATOM 697 C C . GLN A 1 91 ? -12.438 -14.227 5.996 1 96.88 91 GLN A C 1
ATOM 699 O O . GLN A 1 91 ? -12.852 -13.086 5.773 1 96.88 91 GLN A O 1
ATOM 704 N N . ALA A 1 92 ? -11.672 -14.922 5.172 1 98.38 92 ALA A N 1
ATOM 705 C CA . ALA A 1 92 ? -11.391 -14.383 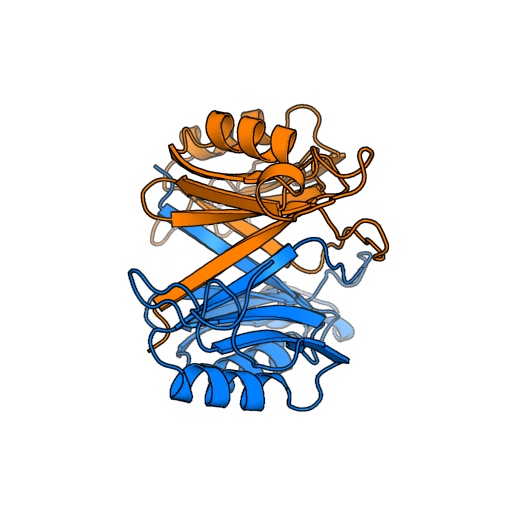3.846 1 98.38 92 ALA A CA 1
ATOM 706 C C . ALA A 1 92 ? -12.68 -14.07 3.096 1 98.38 92 ALA A C 1
ATOM 708 O O . ALA A 1 92 ? -12.812 -12.992 2.496 1 98.38 92 ALA A O 1
ATOM 709 N N . ARG A 1 93 ? -13.602 -14.961 3.16 1 98.38 93 ARG A N 1
ATOM 710 C CA . ARG A 1 93 ? -14.875 -14.781 2.469 1 98.38 93 ARG A CA 1
ATOM 711 C C . ARG A 1 93 ? -15.641 -13.594 3.039 1 98.38 93 ARG A C 1
ATOM 713 O O . ARG A 1 93 ? -16.188 -12.789 2.287 1 98.38 93 ARG A O 1
ATOM 720 N N . GLU A 1 94 ? -15.656 -13.531 4.32 1 98.25 94 GLU A N 1
ATOM 721 C CA . GLU A 1 94 ? -16.359 -12.422 4.965 1 98.25 94 GLU A CA 1
ATOM 722 C C . GLU A 1 94 ? -15.773 -11.078 4.543 1 98.25 94 GLU A C 1
ATOM 724 O O . GLU A 1 94 ? -16.5 -10.164 4.168 1 98.25 94 GLU A O 1
ATOM 729 N N . LEU A 1 95 ? -14.484 -10.977 4.613 1 98.56 95 LEU A N 1
ATOM 730 C CA . LEU A 1 95 ? -13.82 -9.734 4.254 1 98.56 95 LEU A CA 1
ATOM 731 C C . LEU A 1 95 ? -14.008 -9.43 2.77 1 98.56 95 LEU A C 1
ATOM 733 O O . LEU A 1 95 ? -14.234 -8.273 2.395 1 98.56 95 LEU A O 1
ATOM 737 N N . PHE A 1 96 ? -13.906 -10.445 1.961 1 98.81 96 PHE A N 1
ATOM 738 C CA . PHE A 1 96 ? -14.141 -10.289 0.531 1 98.81 96 PHE A CA 1
ATOM 739 C C . PHE A 1 96 ? -15.523 -9.703 0.272 1 98.81 96 PHE A C 1
ATOM 741 O O . PHE A 1 96 ? -15.664 -8.727 -0.465 1 98.81 96 PHE A O 1
ATOM 748 N N . ASP A 1 97 ? -16.516 -10.258 0.934 1 98.69 97 ASP A N 1
ATOM 749 C CA . ASP A 1 97 ? -17.906 -9.82 0.746 1 98.69 97 ASP A CA 1
ATOM 750 C C . ASP A 1 97 ? -18.094 -8.375 1.22 1 98.69 97 ASP A C 1
ATOM 752 O O . ASP A 1 97 ? -18.766 -7.586 0.56 1 98.69 97 ASP A O 1
ATOM 756 N N . LYS A 1 98 ? -17.531 -8.055 2.283 1 98.69 98 LYS A N 1
ATOM 757 C CA . LYS A 1 98 ? -17.656 -6.699 2.816 1 98.69 98 LYS A CA 1
ATOM 758 C C . LYS A 1 98 ? -16.984 -5.684 1.896 1 98.69 98 LYS A C 1
ATOM 760 O O . LYS A 1 98 ? -17.547 -4.621 1.621 1 98.69 98 LYS A O 1
ATOM 765 N N . LEU A 1 99 ? -15.781 -6.023 1.408 1 98.69 99 LEU A N 1
ATOM 766 C CA . LEU A 1 99 ? -15.031 -5.117 0.547 1 98.69 99 LEU A CA 1
ATOM 767 C C . LEU A 1 99 ? -15.68 -5.012 -0.829 1 98.69 99 LEU A C 1
ATOM 769 O O . LEU A 1 99 ? -15.461 -4.035 -1.55 1 98.69 99 LEU A O 1
ATOM 773 N N . ALA A 1 100 ? -16.453 -5.992 -1.203 1 98.56 100 ALA A N 1
ATOM 774 C CA . ALA A 1 100 ? -17.078 -6.059 -2.523 1 98.56 100 ALA A CA 1
ATOM 775 C C . ALA A 1 100 ? -18.281 -5.137 -2.604 1 98.56 100 ALA A C 1
ATOM 777 O O . ALA A 1 100 ? -18.797 -4.859 -3.695 1 98.56 100 ALA A O 1
ATOM 778 N N . VAL A 1 101 ? -18.781 -4.684 -1.492 1 98.19 101 VAL A N 1
ATOM 779 C CA . VAL A 1 101 ? -19.938 -3.797 -1.488 1 98.19 101 VAL A CA 1
ATOM 780 C C . VAL A 1 101 ? -19.641 -2.545 -2.307 1 98.19 101 VAL A C 1
ATOM 782 O O . VAL A 1 101 ? -18.719 -1.791 -1.984 1 98.19 101 VAL A O 1
ATOM 785 N N . GLU A 1 102 ? -20.312 -2.311 -3.402 1 98.19 102 GLU A N 1
ATOM 786 C CA . GLU A 1 102 ? -20.188 -1.174 -4.309 1 98.19 102 GLU A CA 1
ATOM 787 C C . GLU A 1 102 ? -18.781 -1.091 -4.898 1 98.19 102 GLU A C 1
ATOM 789 O O . GLU A 1 102 ? -18.297 -0.003 -5.223 1 98.19 102 GLU A O 1
ATOM 794 N N . ALA A 1 103 ? -18.141 -2.281 -4.965 1 98.62 103 ALA A N 1
ATOM 795 C CA . ALA A 1 103 ? -16.781 -2.32 -5.52 1 98.62 103 ALA A CA 1
ATOM 796 C C . ALA A 1 103 ? -16.766 -1.854 -6.973 1 98.62 103 ALA A C 1
ATOM 798 O O . ALA A 1 103 ? -17.75 -2.051 -7.703 1 98.62 103 ALA A O 1
ATOM 799 N N . ARG A 1 104 ? -15.688 -1.257 -7.344 1 98 104 ARG A N 1
ATOM 800 C CA . ARG A 1 104 ? -15.516 -0.832 -8.727 1 98 104 ARG A CA 1
ATOM 801 C C . ARG A 1 104 ? -15.359 -2.033 -9.656 1 98 104 ARG A C 1
ATOM 803 O O . ARG A 1 104 ? -15.82 -2.01 -10.797 1 98 104 ARG A O 1
ATOM 810 N N . HIS A 1 105 ? -14.625 -3.037 -9.102 1 97.12 105 HIS A N 1
ATOM 811 C CA . HIS A 1 105 ? -14.281 -4.172 -9.953 1 97.12 105 HIS A CA 1
ATOM 812 C C . HIS A 1 105 ? -13.883 -5.383 -9.117 1 97.12 105 HIS A C 1
ATOM 814 O O . HIS A 1 105 ? -13.164 -5.246 -8.125 1 97.12 105 HIS A O 1
ATOM 820 N N . ILE A 1 106 ? -14.414 -6.578 -9.523 1 98.31 106 ILE A N 1
ATOM 821 C CA . ILE A 1 106 ? -13.898 -7.844 -9.008 1 98.31 106 ILE A CA 1
ATOM 822 C C . ILE A 1 106 ? -12.875 -8.414 -9.984 1 98.31 106 ILE A C 1
ATOM 824 O O . ILE A 1 106 ? -13.234 -8.914 -11.055 1 98.31 106 ILE A O 1
ATOM 828 N N . GLU A 1 107 ? -11.633 -8.336 -9.641 1 96.81 107 GLU A N 1
ATOM 829 C CA . GLU A 1 107 ? -10.578 -8.797 -10.539 1 96.81 107 GLU A CA 1
ATOM 830 C C . GLU A 1 107 ? -10.461 -10.32 -10.516 1 96.81 107 GLU A C 1
ATOM 832 O O . GLU A 1 107 ? -10.234 -10.945 -11.555 1 96.81 107 GLU A O 1
ATOM 837 N N . MET A 1 108 ? -10.555 -10.875 -9.375 1 97.56 108 MET A N 1
ATOM 838 C CA . MET A 1 108 ? -10.531 -12.32 -9.18 1 97.56 108 MET A CA 1
ATOM 839 C C . MET A 1 108 ? -11.461 -12.727 -8.039 1 97.56 108 MET A C 1
ATOM 841 O O . MET A 1 108 ? -11.281 -12.297 -6.902 1 97.56 108 MET A O 1
ATOM 845 N N . GLU A 1 109 ? -12.398 -13.539 -8.422 1 98.44 109 GLU A N 1
ATOM 846 C CA . GLU A 1 109 ? -13.266 -14.078 -7.383 1 98.44 109 GLU A CA 1
ATOM 847 C C . GLU A 1 109 ? -12.469 -14.906 -6.375 1 98.44 109 GLU A C 1
ATOM 849 O O . GLU A 1 109 ? -11.445 -15.492 -6.723 1 98.44 109 GLU A O 1
ATOM 854 N N . LEU A 1 110 ? -12.984 -14.922 -5.148 1 98.44 110 LEU A N 1
ATOM 855 C CA . LEU A 1 110 ? -12.336 -15.734 -4.125 1 98.44 110 LEU A CA 1
ATOM 856 C C . LEU A 1 110 ? -12.359 -17.219 -4.512 1 98.44 110 LEU A C 1
ATOM 858 O O . LEU A 1 110 ? -13.422 -17.781 -4.754 1 98.44 110 LEU A O 1
ATOM 862 N N . GLN A 1 111 ? -11.164 -17.766 -4.574 1 98.25 111 GLN A N 1
ATOM 863 C CA . GLN A 1 111 ? -11.031 -19.141 -5.012 1 98.25 111 GLN A CA 1
ATOM 864 C C . GLN A 1 111 ? -9.695 -19.734 -4.562 1 98.25 111 GLN A C 1
ATOM 866 O O . GLN A 1 111 ? -8.82 -19.016 -4.078 1 98.25 111 GLN A O 1
ATOM 871 N N . GLU A 1 112 ? -9.633 -21.078 -4.742 1 97.06 112 GLU A N 1
ATOM 872 C CA . GLU A 1 112 ? -8.359 -21.75 -4.465 1 97.06 112 GLU A CA 1
ATOM 873 C C . GLU A 1 112 ? -7.324 -21.422 -5.539 1 97.06 112 GLU A C 1
ATOM 875 O O . GLU A 1 112 ? -7.645 -21.391 -6.727 1 97.06 112 GLU A O 1
ATOM 880 N N . THR A 1 113 ? -6.141 -21.141 -5.125 1 95.81 113 THR A N 1
ATOM 881 C CA . THR A 1 113 ? -4.969 -21 -5.984 1 95.81 113 THR A CA 1
ATOM 882 C C . THR A 1 113 ? -3.861 -21.953 -5.559 1 95.81 113 THR A C 1
ATOM 884 O O . THR A 1 113 ? -3.98 -22.641 -4.535 1 95.81 113 THR A O 1
ATOM 887 N N . PRO A 1 114 ? -2.861 -22.047 -6.277 1 93.06 114 PRO A N 1
ATOM 888 C CA . PRO A 1 114 ? -1.796 -22.969 -5.891 1 93.06 114 PRO A CA 1
ATOM 889 C C . PRO A 1 114 ? -1.232 -22.672 -4.5 1 93.06 114 PRO A C 1
ATOM 891 O O . PRO A 1 114 ? -0.813 -23.594 -3.793 1 93.06 114 PRO A O 1
ATOM 894 N N . TRP A 1 115 ? -1.333 -21.406 -4.09 1 93.75 115 TRP A N 1
ATOM 895 C CA . TRP A 1 115 ? -0.638 -21.031 -2.865 1 93.75 115 TRP A CA 1
ATOM 896 C C . TRP A 1 115 ? -1.63 -20.766 -1.738 1 93.75 115 TRP A C 1
ATOM 898 O O . TRP A 1 115 ? -1.23 -20.516 -0.598 1 93.75 115 TRP A O 1
ATOM 908 N N . SER A 1 116 ? -2.867 -20.734 -2.004 1 96.94 116 SER A N 1
ATOM 909 C CA . SER A 1 116 ? -3.85 -20.328 -1.005 1 96.94 116 SER A CA 1
ATOM 910 C C . SER A 1 116 ? -5.168 -21.078 -1.19 1 96.94 116 SER A C 1
ATOM 912 O O . SER A 1 116 ? -5.668 -21.188 -2.311 1 96.94 116 SER A O 1
ATOM 914 N N . PRO A 1 117 ? -5.777 -21.547 -0.142 1 97.19 117 PRO A N 1
ATOM 915 C CA . PRO A 1 117 ? -7.094 -22.188 -0.266 1 97.19 117 PRO A CA 1
ATOM 916 C C . PRO A 1 117 ? -8.195 -21.188 -0.61 1 97.19 117 PRO A C 1
ATOM 918 O O . PRO A 1 117 ? -9.273 -21.578 -1.051 1 97.19 117 PRO A O 1
ATOM 921 N N . ALA A 1 118 ? -7.961 -19.969 -0.36 1 98.06 118 ALA A N 1
ATOM 922 C CA . ALA A 1 118 ? -8.898 -18.906 -0.678 1 98.06 118 ALA A CA 1
ATOM 923 C C . ALA A 1 118 ? -8.156 -17.594 -0.968 1 98.06 118 ALA A C 1
ATOM 925 O O . ALA A 1 118 ? -7.562 -17 -0.068 1 98.06 118 ALA A O 1
ATOM 926 N N . TYR A 1 119 ? -8.211 -17.219 -2.195 1 98.38 119 TYR A N 1
ATOM 927 C CA . TYR A 1 119 ? -7.527 -16.016 -2.674 1 98.38 119 TYR A CA 1
ATOM 928 C C . TYR A 1 119 ? -8.398 -15.25 -3.666 1 98.38 119 TYR A C 1
ATOM 930 O O . TYR A 1 119 ? -9.055 -15.859 -4.52 1 98.38 119 TYR A O 1
ATOM 938 N N . GLY A 1 120 ? -8.5 -13.93 -3.525 1 98.56 120 GLY A N 1
ATOM 939 C CA . GLY A 1 120 ? -9.242 -13.078 -4.441 1 98.56 120 GLY A CA 1
ATOM 940 C C . GLY A 1 120 ? -8.719 -11.656 -4.484 1 98.56 120 GLY A C 1
ATOM 941 O O . GLY A 1 120 ? -7.93 -11.25 -3.631 1 98.56 120 GLY A O 1
ATOM 942 N N . ILE A 1 121 ? -9.125 -10.969 -5.516 1 98.62 121 ILE A N 1
ATOM 943 C CA . ILE A 1 121 ? -8.688 -9.586 -5.711 1 98.62 121 ILE A CA 1
ATOM 944 C C . ILE A 1 121 ? -9.898 -8.711 -6.027 1 98.62 121 ILE A C 1
ATOM 946 O O . ILE A 1 121 ? -10.68 -9.023 -6.926 1 98.62 121 ILE A O 1
ATOM 950 N N . ILE A 1 122 ? -9.984 -7.641 -5.305 1 98.62 122 ILE A N 1
ATOM 951 C CA . ILE A 1 122 ? -11.086 -6.699 -5.492 1 98.62 122 ILE A CA 1
ATOM 952 C C . ILE A 1 122 ? -10.539 -5.273 -5.547 1 98.62 122 ILE A C 1
ATOM 954 O O . ILE A 1 122 ? -9.641 -4.918 -4.785 1 98.62 122 ILE A O 1
ATOM 958 N N . VAL A 1 123 ? -11.039 -4.477 -6.438 1 98.56 123 VAL A N 1
ATOM 959 C CA . VAL A 1 123 ? -10.891 -3.025 -6.359 1 98.56 123 VAL A CA 1
ATOM 960 C C . VAL A 1 123 ? -12.117 -2.414 -5.684 1 98.56 123 VAL A C 1
ATOM 962 O O . VAL A 1 123 ? -13.203 -2.391 -6.262 1 98.56 123 VAL A O 1
ATOM 965 N N . ASP A 1 124 ? -11.977 -1.909 -4.535 1 98.75 124 ASP A N 1
ATOM 966 C CA . ASP A 1 124 ? -13.141 -1.505 -3.748 1 98.75 124 ASP A CA 1
ATOM 967 C C . ASP A 1 124 ? -13.68 -0.154 -4.215 1 98.75 124 ASP A C 1
ATOM 969 O O . ASP A 1 124 ? -13.18 0.412 -5.191 1 98.75 124 ASP A O 1
ATOM 973 N N . LYS A 1 125 ? -14.695 0.34 -3.619 1 98.56 125 LYS A N 1
ATOM 974 C CA . LYS A 1 125 ? -15.422 1.515 -4.094 1 98.56 125 LYS A CA 1
ATOM 975 C C . LYS A 1 125 ? -14.555 2.768 -4.004 1 98.56 125 LYS A C 1
ATOM 977 O O . LYS A 1 125 ? -14.859 3.785 -4.633 1 98.56 125 LYS A O 1
ATOM 982 N N . PHE A 1 126 ? -13.414 2.768 -3.258 1 98.69 126 PHE A N 1
ATOM 983 C CA . PHE A 1 126 ? -12.539 3.93 -3.129 1 98.69 126 PHE A CA 1
ATOM 984 C C . PHE A 1 126 ? -11.336 3.805 -4.051 1 98.69 126 PHE A C 1
ATOM 986 O O . PHE A 1 126 ? -10.477 4.688 -4.078 1 98.69 126 PHE A O 1
ATOM 993 N N . GLY A 1 127 ? -11.25 2.68 -4.75 1 98.06 127 GLY A N 1
ATOM 994 C CA . GLY A 1 127 ? -10.203 2.504 -5.738 1 98.06 127 GLY A CA 1
ATOM 995 C C . GLY A 1 127 ? -8.992 1.771 -5.195 1 98.06 127 GLY A C 1
ATOM 996 O O . GLY A 1 127 ? -7.996 1.594 -5.902 1 98.06 127 GLY A O 1
ATOM 997 N N . LEU A 1 128 ? -9.008 1.319 -4.031 1 98.56 128 LEU A N 1
ATOM 998 C CA . LEU A 1 128 ? -7.922 0.522 -3.48 1 98.56 128 LEU A CA 1
ATOM 999 C C . LEU A 1 128 ? -8.062 -0.942 -3.883 1 98.56 128 LEU A C 1
ATOM 1001 O O . LEU A 1 128 ? -9.125 -1.537 -3.713 1 98.56 128 LEU A O 1
ATOM 1005 N N . THR A 1 129 ? -7.027 -1.465 -4.48 1 98.69 129 THR A N 1
ATOM 1006 C CA . THR A 1 129 ? -7 -2.887 -4.805 1 98.69 129 THR A CA 1
ATOM 1007 C C . THR A 1 129 ? -6.625 -3.713 -3.576 1 98.69 129 THR A C 1
ATOM 1009 O O . THR A 1 129 ? -5.578 -3.488 -2.965 1 98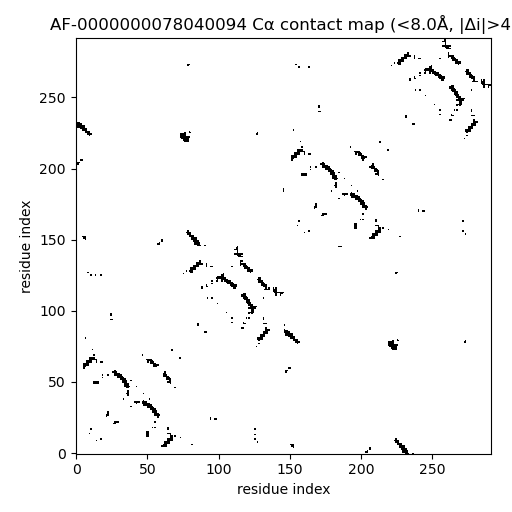.69 129 THR A O 1
ATOM 1012 N N . TRP A 1 130 ? -7.465 -4.66 -3.238 1 98.81 130 TRP A N 1
ATOM 1013 C CA . TRP A 1 130 ? -7.227 -5.598 -2.146 1 98.81 130 TRP A CA 1
ATOM 1014 C C . TRP A 1 130 ? -6.984 -7.008 -2.684 1 98.81 130 TRP A C 1
ATOM 1016 O O . TRP A 1 130 ? -7.77 -7.516 -3.486 1 98.81 130 TRP A O 1
ATOM 1026 N N . GLN A 1 131 ? -5.863 -7.539 -2.385 1 98.69 131 GLN A N 1
ATOM 1027 C CA . GLN A 1 131 ? -5.652 -8.977 -2.463 1 98.69 131 GLN A CA 1
ATOM 1028 C C . GLN A 1 131 ? -5.977 -9.656 -1.135 1 98.69 131 GLN A C 1
ATOM 1030 O O . GLN A 1 131 ? -5.355 -9.359 -0.113 1 98.69 131 GLN A O 1
ATOM 1035 N N . ILE A 1 132 ? -6.969 -10.484 -1.1 1 98.75 132 ILE A N 1
ATOM 1036 C CA . ILE A 1 132 ? -7.305 -11.234 0.101 1 98.75 132 ILE A CA 1
ATOM 1037 C C . ILE A 1 132 ? -6.691 -12.633 0.024 1 98.75 132 ILE A C 1
ATOM 1039 O O . ILE A 1 132 ? -7.027 -13.422 -0.865 1 98.75 132 ILE A O 1
ATOM 1043 N N . ASN A 1 133 ? -5.836 -12.898 0.935 1 98.38 133 ASN A N 1
ATOM 1044 C CA . ASN A 1 133 ? -5.086 -14.148 0.901 1 98.38 133 ASN A CA 1
ATOM 1045 C C . ASN A 1 133 ? -5.234 -14.93 2.205 1 98.38 133 ASN A C 1
ATOM 1047 O O . ASN A 1 133 ? -4.969 -14.398 3.285 1 98.38 133 ASN A O 1
ATOM 1051 N N . THR A 1 134 ? -5.641 -16.141 2.078 1 98.19 134 THR A N 1
ATOM 1052 C CA . THR A 1 134 ? -5.59 -17.047 3.221 1 98.19 134 THR A CA 1
ATOM 1053 C C . THR A 1 134 ? -4.215 -17.703 3.328 1 98.19 134 THR A C 1
ATOM 1055 O O . THR A 1 134 ? -3.859 -18.547 2.502 1 98.19 134 THR A O 1
ATOM 1058 N N . ASP A 1 135 ? -3.553 -17.297 4.297 1 93.81 135 ASP A N 1
ATOM 1059 C CA . ASP A 1 135 ? -2.18 -17.75 4.484 1 93.81 135 ASP A CA 1
ATOM 1060 C C . ASP A 1 135 ? -2.115 -18.891 5.504 1 93.81 135 ASP A C 1
ATOM 1062 O O . ASP A 1 135 ? -2.074 -18.641 6.711 1 93.81 135 ASP A O 1
ATOM 1066 N N . ILE A 1 136 ? -2.061 -20.062 4.922 1 89.88 136 ILE A N 1
ATOM 1067 C CA . ILE A 1 136 ? -1.902 -21.266 5.742 1 89.88 136 ILE A CA 1
ATOM 1068 C C . ILE A 1 136 ? -0.5 -21.828 5.551 1 89.88 136 ILE A C 1
ATOM 1070 O O . ILE A 1 136 ? -0.069 -22.078 4.422 1 89.88 136 ILE A O 1
ATOM 1074 N N . GLY A 1 137 ? 0.26 -21.906 6.66 1 86.31 137 GLY A N 1
ATOM 1075 C CA . GLY A 1 137 ? 1.618 -22.422 6.57 1 86.31 137 GLY A CA 1
ATOM 1076 C C . GLY A 1 137 ? 1.709 -23.75 5.859 1 86.31 137 GLY A C 1
ATOM 1077 O O . GLY A 1 137 ? 1.009 -24.703 6.219 1 86.31 137 GLY A O 1
ATOM 1078 N N . GLY A 1 138 ? 2.49 -23.766 4.805 1 86.62 138 GLY A N 1
ATOM 1079 C CA . GLY A 1 138 ? 2.771 -25.016 4.125 1 86.62 138 GLY A CA 1
ATOM 1080 C C . GLY A 1 138 ? 1.713 -25.391 3.105 1 86.62 138 GLY A C 1
ATOM 1081 O O . GLY A 1 138 ? 1.801 -26.453 2.473 1 86.62 138 GLY A O 1
ATOM 1082 N N . PHE A 1 139 ? 0.79 -24.594 2.955 1 89.31 139 PHE A N 1
ATOM 1083 C CA . PHE A 1 139 ? -0.28 -24.922 2.021 1 89.31 139 PHE A CA 1
ATOM 1084 C C . PHE A 1 139 ? 0.234 -24.922 0.586 1 89.31 139 PHE A C 1
ATOM 1086 O O . PHE A 1 139 ? 0.925 -24 0.169 1 89.31 139 PHE A O 1
ATOM 1093 N N . VAL A 1 140 ? -0.084 -25.922 -0.115 1 88.06 140 VAL A N 1
ATOM 1094 C CA . VAL A 1 140 ? 0.061 -26.047 -1.562 1 88.06 140 VAL A CA 1
ATOM 1095 C C . VAL A 1 140 ? -1.151 -26.781 -2.139 1 88.06 140 VAL A C 1
ATOM 1097 O O . VAL A 1 140 ? -1.5 -27.875 -1.688 1 88.06 140 VAL A O 1
ATOM 1100 N N . SER A 1 141 ? -1.694 -26.156 -3.104 1 90.88 141 SER A N 1
ATOM 1101 C CA . SER A 1 141 ? -2.889 -26.766 -3.674 1 90.88 141 SER A CA 1
ATOM 1102 C C . SER A 1 141 ? -2.559 -28.109 -4.34 1 90.88 141 SER A C 1
ATOM 1104 O O . SER A 1 141 ? -1.533 -28.234 -5.012 1 90.88 141 SER A O 1
ATOM 1106 N N . GLU A 1 142 ? -3.4 -28.984 -4.188 1 91.12 142 GLU A N 1
ATOM 1107 C CA . GLU A 1 142 ? -3.227 -30.281 -4.844 1 91.12 142 GLU A CA 1
ATOM 1108 C C . GLU A 1 142 ? -3.961 -30.328 -6.18 1 91.12 142 GLU A C 1
ATOM 1110 O O . GLU A 1 142 ? -3.715 -31.203 -7 1 91.12 142 GLU A O 1
ATOM 1115 N N . THR A 1 143 ? -4.754 -29.359 -6.371 1 89.06 143 THR A N 1
ATOM 1116 C CA . THR A 1 143 ? -5.648 -29.422 -7.52 1 89.06 143 THR A CA 1
ATOM 1117 C C . THR A 1 143 ? -5.359 -28.281 -8.5 1 89.06 143 THR A C 1
ATOM 1119 O O . THR A 1 143 ? -5.586 -28.422 -9.703 1 89.06 143 THR A O 1
ATOM 1122 N N . VAL A 1 144 ? -4.98 -27.219 -7.945 1 87.88 144 VAL A N 1
ATOM 1123 C CA . VAL A 1 144 ? -4.727 -26.047 -8.773 1 87.88 144 VAL A CA 1
ATOM 1124 C C . VAL A 1 144 ? -3.223 -25.859 -8.953 1 87.88 144 VAL A C 1
ATOM 1126 O O . VAL A 1 144 ? -2.479 -25.797 -7.973 1 87.88 144 VAL A O 1
ATOM 1129 N N . ASN A 1 145 ? -2.828 -25.812 -10.227 1 84 145 ASN A N 1
ATOM 1130 C CA . ASN A 1 145 ? -1.432 -25.562 -10.57 1 84 145 ASN A CA 1
ATOM 1131 C C . ASN A 1 145 ? -1.285 -24.328 -11.453 1 84 145 ASN A C 1
ATOM 1133 O O . ASN A 1 145 ? -2.266 -23.844 -12.031 1 84 145 ASN A O 1
ATOM 1137 N N . PHE A 1 146 ? -0.047 -23.75 -11.5 1 78.19 146 PHE A N 1
ATOM 1138 C CA . PHE A 1 146 ? 0.182 -22.609 -12.391 1 78.19 146 PHE A CA 1
ATOM 1139 C C . PHE A 1 146 ? 0.191 -23.062 -13.852 1 78.19 146 PHE A C 1
ATOM 1141 O O . PHE A 1 146 ? 0.569 -24.203 -14.148 1 78.19 146 PHE A O 1
ATOM 1148 N N . MET B 1 1 ? -8.625 -14.07 11.953 1 87.31 1 MET B N 1
ATOM 1149 C CA . MET B 1 1 ? -8.094 -12.766 12.336 1 87.31 1 MET B CA 1
ATOM 1150 C C . MET B 1 1 ? -7.191 -12.203 11.242 1 87.31 1 MET B C 1
ATOM 1152 O O . MET B 1 1 ? -6.57 -12.961 10.492 1 87.31 1 MET B O 1
ATOM 1156 N N . ILE B 1 2 ? -7.121 -10.898 11.102 1 95 2 ILE B N 1
ATOM 1157 C CA . ILE B 1 2 ? -6.23 -10.242 10.148 1 95 2 ILE B CA 1
ATOM 1158 C C . ILE B 1 2 ? -4.797 -10.273 10.68 1 95 2 ILE B C 1
ATOM 1160 O O . ILE B 1 2 ? -4.523 -9.758 11.766 1 95 2 ILE B O 1
ATOM 1164 N N . LYS B 1 3 ? -3.945 -10.875 9.977 1 95.5 3 LYS B N 1
ATOM 1165 C CA . LYS B 1 3 ? -2.564 -11.055 10.422 1 95.5 3 LYS B CA 1
ATOM 1166 C C . LYS B 1 3 ? -1.682 -9.906 9.93 1 95.5 3 LYS B C 1
ATOM 1168 O O . LYS B 1 3 ? -0.72 -9.523 10.602 1 95.5 3 LYS B O 1
ATOM 1173 N N . ALA B 1 4 ? -1.955 -9.414 8.75 1 96.94 4 ALA B N 1
ATOM 1174 C CA . ALA B 1 4 ? -1.134 -8.367 8.156 1 96.94 4 ALA B CA 1
ATOM 1175 C C . ALA B 1 4 ? -1.87 -7.684 7.004 1 96.94 4 ALA B C 1
ATOM 1177 O O . ALA B 1 4 ? -2.791 -8.258 6.418 1 96.94 4 ALA B O 1
ATOM 1178 N N . ILE B 1 5 ? -1.561 -6.531 6.758 1 98.19 5 ILE B N 1
ATOM 1179 C CA . ILE B 1 5 ? -1.831 -5.805 5.52 1 98.19 5 ILE B CA 1
ATOM 1180 C C . ILE B 1 5 ? -0.516 -5.402 4.859 1 98.19 5 ILE B C 1
ATOM 1182 O O . ILE B 1 5 ? 0.131 -4.441 5.281 1 98.19 5 ILE B O 1
ATOM 1186 N N . GLU B 1 6 ? -0.153 -6.109 3.873 1 98.31 6 GLU B N 1
ATOM 1187 C CA . GLU B 1 6 ? 1.161 -5.945 3.258 1 98.31 6 GLU B CA 1
ATOM 1188 C C . GLU B 1 6 ? 1.072 -5.129 1.972 1 98.31 6 GLU B C 1
ATOM 1190 O O . GLU B 1 6 ? 0.115 -5.27 1.208 1 98.31 6 GLU B O 1
ATOM 1195 N N . LEU B 1 7 ? 2.066 -4.348 1.787 1 98.56 7 LEU B N 1
ATOM 1196 C CA . LEU B 1 7 ? 2.17 -3.66 0.505 1 98.56 7 LEU B CA 1
ATOM 1197 C C . LEU B 1 7 ? 2.572 -4.629 -0.601 1 98.56 7 LEU B C 1
ATOM 1199 O O . LEU B 1 7 ? 3.451 -5.473 -0.404 1 98.56 7 LEU B O 1
ATOM 1203 N N . TYR B 1 8 ? 1.921 -4.512 -1.684 1 98.81 8 TYR B N 1
ATOM 1204 C CA . TYR B 1 8 ? 2.189 -5.305 -2.877 1 98.81 8 TYR B CA 1
ATOM 1205 C C . TYR B 1 8 ? 2.455 -4.41 -4.082 1 98.81 8 TYR B C 1
ATOM 1207 O O . TYR B 1 8 ? 1.571 -3.666 -4.516 1 98.81 8 TYR B O 1
ATOM 1215 N N . LEU B 1 9 ? 3.641 -4.461 -4.613 1 98.88 9 LEU B N 1
ATOM 1216 C CA . LEU B 1 9 ? 4.031 -3.646 -5.758 1 98.88 9 LEU B CA 1
ATOM 1217 C C . LEU B 1 9 ? 3.955 -4.453 -7.051 1 98.88 9 LEU B C 1
ATOM 1219 O O . LEU B 1 9 ? 4.477 -5.57 -7.121 1 98.88 9 LEU B O 1
ATOM 1223 N N . VAL B 1 10 ? 3.309 -3.926 -7.98 1 98.75 10 VAL B N 1
ATOM 1224 C CA . VAL B 1 10 ? 3.301 -4.469 -9.336 1 98.75 10 VAL B CA 1
ATOM 1225 C C . VAL B 1 10 ? 4.125 -3.572 -10.258 1 98.75 10 VAL B C 1
ATOM 1227 O O . VAL B 1 10 ? 3.85 -2.375 -10.375 1 98.75 10 VAL B O 1
ATOM 1230 N N . THR B 1 11 ? 5.086 -4.117 -10.906 1 98.62 11 THR B N 1
ATOM 1231 C CA . THR B 1 11 ? 5.953 -3.334 -11.773 1 98.62 11 THR B CA 1
ATOM 1232 C C . THR B 1 11 ? 5.625 -3.598 -13.242 1 98.62 11 THR B C 1
ATOM 1234 O O . THR B 1 11 ? 4.832 -4.488 -13.555 1 98.62 11 THR B O 1
ATOM 1237 N N . ASP B 1 12 ? 6.117 -2.729 -14.125 1 97.19 12 ASP B N 1
ATOM 1238 C CA . ASP B 1 12 ? 5.926 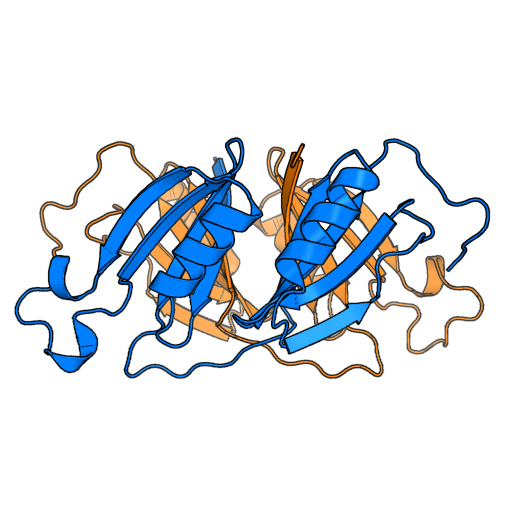-2.863 -15.57 1 97.19 12 ASP B CA 1
ATOM 1239 C C . ASP B 1 12 ? 7.109 -3.588 -16.203 1 97.19 12 ASP B C 1
ATOM 1241 O O . ASP B 1 12 ? 7.852 -2.998 -17 1 97.19 12 ASP B O 1
ATOM 1245 N N . LYS B 1 13 ? 7.297 -4.902 -15.812 1 96.81 13 LYS B N 1
ATOM 1246 C CA . LYS B 1 13 ? 8.227 -5.852 -16.422 1 96.81 13 LYS B CA 1
ATOM 1247 C C . LYS B 1 13 ? 9.648 -5.637 -15.914 1 96.81 13 LYS B C 1
ATOM 1249 O O . LYS B 1 13 ? 10.609 -6.082 -16.547 1 96.81 13 LYS B O 1
ATOM 1254 N N . ASP B 1 14 ? 9.789 -4.934 -14.836 1 98 14 ASP B N 1
ATOM 1255 C CA . ASP B 1 14 ? 11.109 -4.742 -14.258 1 98 14 ASP B CA 1
ATOM 1256 C C . ASP B 1 14 ? 11.133 -5.141 -12.781 1 98 14 ASP B C 1
ATOM 1258 O O . ASP B 1 14 ? 11.859 -4.547 -11.984 1 98 14 ASP B O 1
ATOM 1262 N N . GLY B 1 15 ? 10.383 -6.168 -12.422 1 98.75 15 GLY B N 1
ATOM 1263 C CA . GLY B 1 15 ? 10.234 -6.633 -11.055 1 98.75 15 GLY B CA 1
AT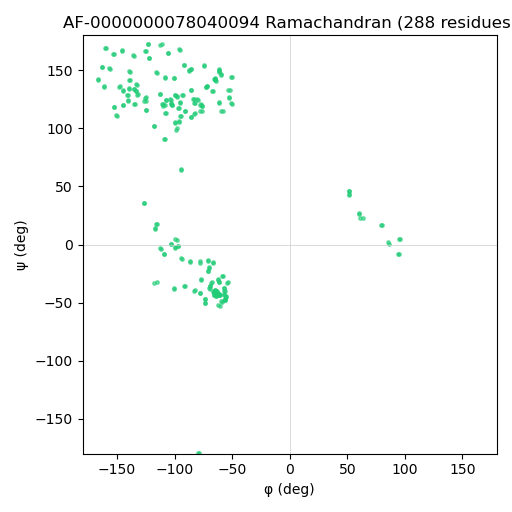OM 1264 C C . GLY B 1 15 ? 11.516 -7.168 -10.453 1 98.75 15 GLY B C 1
ATOM 1265 O O . GLY B 1 15 ? 11.789 -6.961 -9.273 1 98.75 15 GLY B O 1
ATOM 1266 N N . GLN B 1 16 ? 12.266 -7.855 -11.234 1 98.62 16 GLN B N 1
ATOM 1267 C CA . GLN B 1 16 ? 13.531 -8.398 -10.742 1 98.62 16 GLN B CA 1
ATOM 1268 C C . GLN B 1 16 ? 14.477 -7.277 -10.312 1 98.62 16 GLN B C 1
ATOM 1270 O O . GLN B 1 16 ? 15.133 -7.379 -9.273 1 98.62 16 GLN B O 1
ATOM 1275 N N . ALA B 1 17 ? 14.539 -6.234 -11.109 1 98.75 17 ALA B N 1
ATOM 1276 C CA . ALA B 1 17 ? 15.352 -5.07 -10.758 1 98.75 17 ALA B CA 1
ATOM 1277 C C . ALA B 1 17 ? 14.836 -4.41 -9.477 1 98.75 17 ALA B C 1
ATOM 1279 O O . ALA B 1 17 ? 15.617 -3.961 -8.641 1 98.75 17 ALA B O 1
ATOM 1280 N N . ALA B 1 18 ? 13.523 -4.348 -9.359 1 98.88 18 ALA B N 1
ATOM 1281 C CA . ALA B 1 18 ? 12.922 -3.77 -8.164 1 98.88 18 ALA B CA 1
ATOM 1282 C C . ALA B 1 18 ? 13.312 -4.562 -6.918 1 98.88 18 ALA B C 1
ATOM 1284 O O . ALA B 1 18 ? 13.641 -3.98 -5.883 1 98.88 18 ALA B O 1
ATOM 1285 N N . VAL B 1 19 ? 13.258 -5.867 -7.059 1 98.88 19 VAL B N 1
ATOM 1286 C CA . VAL B 1 19 ? 13.633 -6.73 -5.949 1 98.88 19 VAL B CA 1
ATOM 1287 C C . VAL B 1 19 ? 15.062 -6.41 -5.504 1 98.88 19 VAL B C 1
ATOM 1289 O O . VAL B 1 19 ? 15.32 -6.207 -4.316 1 98.88 19 VAL B O 1
ATOM 1292 N N . ASP B 1 20 ? 15.953 -6.312 -6.422 1 98.75 20 ASP B N 1
ATOM 1293 C CA . ASP B 1 20 ? 17.359 -6.035 -6.117 1 98.75 20 ASP B CA 1
ATOM 1294 C C . ASP B 1 20 ? 17.516 -4.652 -5.484 1 98.75 20 ASP B C 1
ATOM 1296 O O . ASP B 1 20 ? 18.25 -4.488 -4.512 1 98.75 20 ASP B O 1
ATOM 1300 N N . PHE B 1 21 ? 16.844 -3.748 -6.047 1 98.88 21 PHE B N 1
ATOM 1301 C CA . PHE B 1 21 ? 16.906 -2.373 -5.566 1 98.88 21 PHE B CA 1
ATOM 1302 C C . PHE B 1 21 ? 16.438 -2.279 -4.121 1 98.88 21 PHE B C 1
ATOM 1304 O O . PHE B 1 21 ? 17.141 -1.746 -3.262 1 98.88 21 PHE B O 1
ATOM 1311 N N . TYR B 1 22 ? 15.258 -2.797 -3.83 1 98.81 22 TYR B N 1
ATOM 1312 C CA . TYR B 1 22 ? 14.688 -2.688 -2.494 1 98.81 22 TYR B CA 1
ATOM 1313 C C . TYR B 1 22 ? 15.469 -3.529 -1.494 1 98.81 22 TYR B C 1
ATOM 1315 O O . TYR B 1 22 ? 15.586 -3.162 -0.322 1 98.81 22 TYR B O 1
ATOM 1323 N N . ALA B 1 23 ? 15.977 -4.715 -1.95 1 98.81 23 ALA B N 1
ATOM 1324 C CA . ALA B 1 23 ? 16.828 -5.508 -1.066 1 98.81 23 ALA B CA 1
ATOM 1325 C C . ALA B 1 23 ? 18.031 -4.695 -0.591 1 98.81 23 ALA B C 1
ATOM 1327 O O . ALA B 1 23 ? 18.406 -4.762 0.582 1 98.81 23 ALA B O 1
ATOM 1328 N N . GLN B 1 24 ? 18.562 -3.959 -1.45 1 98.44 24 GLN B N 1
ATOM 1329 C CA . GLN B 1 24 ? 19.719 -3.131 -1.121 1 98.44 24 GLN B CA 1
ATOM 1330 C C . GLN B 1 24 ? 19.312 -1.943 -0.252 1 98.44 24 GLN B C 1
ATOM 1332 O O . GLN B 1 24 ? 19.938 -1.677 0.773 1 98.44 24 GLN B O 1
ATOM 1337 N N . VAL B 1 25 ? 18.328 -1.221 -0.641 1 98.44 25 VAL B N 1
ATOM 1338 C CA . VAL B 1 25 ? 17.891 -0.005 0.045 1 98.44 25 VAL B CA 1
ATOM 1339 C C . VAL B 1 25 ? 17.562 -0.324 1.499 1 98.44 25 VAL B C 1
ATOM 1341 O O . VAL B 1 25 ? 17.938 0.42 2.408 1 98.44 25 VAL B O 1
ATOM 1344 N N . PHE B 1 26 ? 16.859 -1.453 1.696 1 98.38 26 PHE B N 1
ATOM 1345 C CA . PHE B 1 26 ? 16.312 -1.74 3.018 1 98.38 26 PHE B CA 1
ATOM 1346 C C . PHE B 1 26 ? 17.156 -2.795 3.73 1 98.38 26 PHE B C 1
ATOM 1348 O O . PHE B 1 26 ? 16.828 -3.197 4.852 1 98.38 26 PHE B O 1
ATOM 1355 N N . GLU B 1 27 ? 18.219 -3.232 3.006 1 97.75 27 GLU B N 1
ATOM 1356 C CA . GLU B 1 27 ? 18.969 -4.371 3.523 1 97.75 27 GLU B CA 1
ATOM 1357 C C . GLU B 1 27 ? 18.047 -5.535 3.867 1 97.75 27 GLU B C 1
ATOM 1359 O O . GLU B 1 27 ? 18.141 -6.113 4.949 1 97.75 27 GLU B O 1
ATOM 1364 N N . ALA B 1 28 ? 17.188 -5.793 2.977 1 98.5 28 ALA B N 1
ATOM 1365 C CA . ALA B 1 28 ? 16.141 -6.797 3.168 1 98.5 28 ALA B CA 1
ATOM 1366 C C . ALA B 1 28 ? 16.641 -8.188 2.799 1 98.5 28 ALA B C 1
ATOM 1368 O O . ALA B 1 28 ? 17.531 -8.336 1.963 1 98.5 28 ALA B O 1
ATOM 1369 N N . LYS B 1 29 ? 16.062 -9.203 3.469 1 98.5 29 LYS B N 1
ATOM 1370 C CA . LYS B 1 29 ? 16.25 -10.594 3.053 1 98.5 29 LYS B CA 1
ATOM 1371 C C . LYS B 1 29 ? 15.234 -10.984 1.975 1 98.5 29 LYS B C 1
ATOM 1373 O O . LYS B 1 29 ? 14.047 -10.68 2.088 1 98.5 29 LYS B O 1
ATOM 1378 N N . ILE B 1 30 ? 15.742 -11.609 0.924 1 98.62 30 ILE B N 1
ATOM 1379 C CA . ILE B 1 30 ? 14.844 -12.172 -0.083 1 98.62 30 ILE B CA 1
ATOM 1380 C C . ILE B 1 30 ? 14.352 -13.539 0.372 1 98.62 30 ILE B C 1
ATOM 1382 O O . ILE B 1 30 ? 15.133 -14.492 0.459 1 98.62 30 ILE B O 1
ATOM 1386 N N . LEU B 1 31 ? 13.125 -13.695 0.645 1 97.69 31 LEU B N 1
ATOM 1387 C CA . LEU B 1 31 ? 12.547 -14.93 1.148 1 97.69 31 LEU B CA 1
ATOM 1388 C C . LEU B 1 31 ? 12.234 -15.891 0.004 1 97.69 31 LEU B C 1
ATOM 1390 O O . LEU B 1 31 ? 12.352 -17.109 0.16 1 97.69 31 LEU B O 1
ATOM 1394 N N . SER B 1 32 ? 11.758 -15.359 -1.048 1 97.56 32 SER B N 1
ATOM 1395 C CA . SER B 1 32 ? 11.438 -16.109 -2.256 1 97.56 32 SER B CA 1
ATOM 1396 C C . SER B 1 32 ? 11.445 -15.219 -3.486 1 97.56 32 SER B C 1
ATOM 1398 O O . SER B 1 32 ? 11.242 -14.008 -3.379 1 97.56 32 SER B O 1
ATOM 1400 N N . LYS B 1 33 ? 11.75 -15.797 -4.598 1 98.31 33 LYS B N 1
ATOM 1401 C CA . LYS B 1 33 ? 11.75 -15.156 -5.906 1 98.31 33 LYS B CA 1
ATOM 1402 C C . LYS B 1 33 ? 11.484 -16.172 -7.016 1 98.31 33 LYS B C 1
ATOM 1404 O O . LYS B 1 33 ? 12.242 -17.125 -7.191 1 98.31 33 LYS B O 1
ATOM 1409 N N . THR B 1 34 ? 10.391 -15.906 -7.68 1 97.81 34 THR B N 1
ATOM 1410 C CA . THR B 1 34 ? 9.969 -16.859 -8.703 1 97.81 34 THR B CA 1
ATOM 1411 C C . THR B 1 34 ? 9.586 -16.125 -9.992 1 97.81 34 THR B C 1
ATOM 1413 O O . THR B 1 34 ? 8.852 -15.133 -9.953 1 97.81 34 THR B O 1
ATOM 1416 N N . THR B 1 35 ? 10.094 -16.609 -11.102 1 97.81 35 THR B N 1
ATOM 1417 C CA . THR B 1 35 ? 9.742 -16.047 -12.398 1 97.81 35 THR B CA 1
ATOM 1418 C C . THR B 1 35 ? 8.609 -16.844 -13.047 1 97.81 35 THR B C 1
ATOM 1420 O O . THR B 1 35 ? 8.289 -17.938 -12.609 1 97.81 35 THR B O 1
ATOM 1423 N N . PHE B 1 36 ? 8.086 -16.203 -14.109 1 96.31 36 PHE B N 1
ATOM 1424 C CA . PHE B 1 36 ? 7.055 -16.891 -14.883 1 96.31 36 PHE B CA 1
ATOM 1425 C C . PHE B 1 36 ? 7.594 -18.188 -15.477 1 96.31 36 PHE B C 1
ATOM 1427 O O . PHE B 1 36 ? 6.93 -19.219 -15.43 1 96.31 36 PHE B O 1
ATOM 1434 N N . GLY B 1 37 ? 8.758 -18.141 -15.992 1 96.12 37 GLY B N 1
ATOM 1435 C CA . GLY B 1 37 ? 9.367 -19.312 -16.609 1 96.12 37 GLY B CA 1
ATOM 1436 C C . GLY B 1 37 ? 9.562 -20.453 -15.648 1 96.12 37 GLY B C 1
ATOM 1437 O O . GLY B 1 37 ? 9.461 -21.625 -16.047 1 96.12 37 GLY B O 1
ATOM 1438 N N . GLN B 1 38 ? 9.805 -20.172 -14.422 1 96 38 GLN B N 1
ATOM 1439 C CA . GLN B 1 38 ? 10.023 -21.188 -13.391 1 96 38 GLN B CA 1
ATOM 1440 C C . GLN B 1 38 ? 8.711 -21.812 -12.945 1 96 38 GLN B C 1
ATOM 1442 O O . GLN B 1 38 ? 8.672 -22.984 -12.562 1 96 38 GLN B O 1
ATOM 1447 N N . ALA B 1 39 ? 7.699 -21.031 -13.023 1 93.38 39 ALA B N 1
ATOM 1448 C CA . ALA B 1 39 ? 6.461 -21.469 -12.391 1 93.38 39 ALA B CA 1
ATOM 1449 C C . ALA B 1 39 ? 5.484 -22.031 -13.422 1 93.38 39 ALA B C 1
ATOM 1451 O O . ALA B 1 39 ? 4.68 -22.922 -13.109 1 93.38 39 ALA B O 1
ATOM 1452 N N . ILE B 1 40 ? 5.438 -21.422 -14.609 1 91.19 40 ILE B N 1
ATOM 1453 C CA . ILE B 1 40 ? 4.426 -21.734 -15.617 1 91.19 40 ILE B CA 1
ATOM 1454 C C . ILE B 1 40 ? 5.035 -22.609 -16.703 1 91.19 40 ILE B C 1
ATOM 1456 O O . ILE B 1 40 ? 5.93 -22.172 -17.438 1 91.19 40 ILE B O 1
ATOM 1460 N N . PRO B 1 41 ? 4.395 -23.734 -16.781 1 90.44 41 PRO B N 1
ATOM 1461 C CA . PRO B 1 41 ? 4.875 -24.594 -17.875 1 90.44 41 PRO B CA 1
ATOM 1462 C C . PRO B 1 41 ? 4.625 -23.969 -19.25 1 90.44 41 PRO B C 1
ATOM 1464 O O . PRO B 1 41 ? 3.604 -23.312 -19.469 1 90.44 41 PRO B O 1
ATOM 1467 N N . ASP B 1 42 ? 5.406 -24.078 -20.188 1 91.62 42 ASP B N 1
ATOM 1468 C CA . ASP B 1 42 ? 5.285 -23.625 -21.562 1 91.62 42 ASP B CA 1
ATOM 1469 C C . ASP B 1 42 ? 5.152 -22.109 -21.641 1 91.62 42 ASP B C 1
ATOM 1471 O O . ASP B 1 42 ? 4.5 -21.578 -22.531 1 91.62 42 ASP B O 1
ATOM 1475 N N . CYS B 1 43 ? 5.609 -21.5 -20.641 1 93.12 43 CYS B N 1
ATOM 1476 C CA . CYS B 1 43 ? 5.645 -20.047 -20.641 1 93.12 43 CYS B CA 1
ATOM 1477 C C . CYS B 1 43 ? 6.348 -19.516 -21.891 1 93.12 43 CYS B C 1
ATOM 1479 O O . CYS B 1 43 ? 7.43 -19.984 -22.25 1 93.12 43 CYS B O 1
ATOM 1481 N N . PRO B 1 44 ? 5.66 -18.656 -22.578 1 94.31 44 PRO B N 1
ATOM 1482 C CA . PRO B 1 44 ? 6.332 -18.047 -23.719 1 94.31 44 PRO B CA 1
ATOM 1483 C C . PRO B 1 44 ? 7.707 -17.484 -23.375 1 94.31 44 PRO B C 1
ATOM 1485 O O . PRO B 1 44 ? 7.891 -16.922 -22.281 1 94.31 44 PRO B O 1
ATOM 1488 N N . GLU B 1 45 ? 8.617 -17.594 -24.312 1 95.31 45 GLU B N 1
ATOM 1489 C CA . GLU B 1 45 ? 10.008 -17.188 -24.094 1 95.31 45 GLU B CA 1
ATOM 1490 C C . GLU B 1 45 ? 10.102 -15.727 -23.672 1 95.31 45 GLU B C 1
ATOM 1492 O O . GLU B 1 45 ? 10.883 -15.383 -22.797 1 95.31 45 GLU B O 1
ATOM 1497 N N . GLU B 1 46 ? 9.266 -14.906 -24.234 1 94.88 46 GLU B N 1
ATOM 1498 C CA . GLU B 1 46 ? 9.328 -13.469 -24 1 94.88 46 GLU B CA 1
ATOM 1499 C C . GLU B 1 46 ? 8.875 -13.125 -22.578 1 94.88 46 GLU B C 1
ATOM 1501 O O . GLU B 1 46 ? 9.156 -12.031 -22.078 1 94.88 46 GLU B O 1
ATOM 1506 N N . ASN B 1 47 ? 8.273 -14.055 -21.922 1 96.12 47 ASN B N 1
ATOM 1507 C CA . ASN B 1 47 ? 7.723 -13.773 -20.609 1 96.12 47 ASN B CA 1
ATOM 1508 C C . ASN B 1 47 ? 8.477 -14.523 -19.516 1 96.12 47 ASN B C 1
ATOM 1510 O O . ASN B 1 47 ? 8.234 -14.312 -18.328 1 96.12 47 ASN B O 1
ATOM 1514 N N . LYS B 1 48 ? 9.406 -15.32 -19.844 1 96.38 48 LYS B N 1
ATOM 1515 C CA . LYS B 1 48 ? 10.031 -16.266 -18.922 1 96.38 48 LYS B CA 1
ATOM 1516 C C . LYS B 1 48 ? 10.727 -15.531 -17.781 1 96.38 48 LYS B C 1
ATOM 1518 O O . LYS B 1 48 ? 10.75 -16.016 -16.656 1 96.38 48 LYS B O 1
ATOM 1523 N N . ASP B 1 49 ? 11.211 -14.352 -18.047 1 97.12 49 ASP B N 1
ATOM 1524 C CA . ASP B 1 49 ? 12.016 -13.664 -17.031 1 97.12 49 ASP B CA 1
ATOM 1525 C C . ASP B 1 49 ? 11.164 -12.68 -16.234 1 97.12 49 ASP B C 1
ATOM 1527 O O . ASP B 1 49 ? 11.656 -12.047 -15.297 1 97.12 49 ASP B O 1
ATOM 1531 N N . LEU B 1 50 ? 9.867 -12.594 -16.594 1 97.69 50 LEU B N 1
ATOM 1532 C CA . LEU B 1 50 ? 8.984 -11.766 -15.781 1 97.69 50 LEU B CA 1
ATOM 1533 C C . LEU B 1 50 ? 8.844 -12.32 -14.367 1 97.69 50 LEU B C 1
ATOM 1535 O O . LEU B 1 50 ? 8.852 -13.539 -14.18 1 97.69 50 LEU B O 1
ATOM 1539 N N . LEU B 1 51 ? 8.812 -11.43 -13.453 1 98.5 51 LEU B N 1
ATOM 1540 C CA . LEU B 1 51 ? 8.672 -11.805 -12.047 1 98.5 51 LEU B CA 1
ATOM 1541 C C . LEU B 1 51 ? 7.234 -12.203 -11.727 1 98.5 51 LEU B C 1
ATOM 1543 O O . LEU B 1 51 ? 6.324 -11.375 -11.844 1 98.5 51 LEU B O 1
ATOM 1547 N N . LEU B 1 52 ? 7.102 -13.453 -11.398 1 97.12 52 LEU B N 1
ATOM 1548 C CA . LEU B 1 52 ? 5.785 -13.906 -10.969 1 97.12 52 LEU B CA 1
ATOM 1549 C C . LEU B 1 52 ? 5.465 -13.398 -9.562 1 97.12 52 LEU B C 1
ATOM 1551 O O . LEU B 1 52 ? 4.371 -12.883 -9.32 1 97.12 52 LEU B O 1
ATOM 1555 N N . ASN B 1 53 ? 6.457 -13.562 -8.664 1 97.69 53 ASN B N 1
ATOM 1556 C CA . ASN B 1 53 ? 6.305 -13.109 -7.285 1 97.69 53 ASN B CA 1
ATOM 1557 C C . ASN B 1 53 ? 7.641 -13.102 -6.547 1 97.69 53 ASN B C 1
ATOM 1559 O O . ASN B 1 53 ? 8.469 -13.992 -6.746 1 97.69 53 ASN B O 1
ATOM 1563 N N . ALA B 1 54 ? 7.816 -12.133 -5.75 1 98.69 54 ALA B N 1
ATOM 1564 C CA . ALA B 1 54 ? 8.922 -12.109 -4.797 1 98.69 54 ALA B CA 1
ATOM 1565 C C . ALA B 1 54 ? 8.461 -11.578 -3.441 1 98.69 54 ALA B C 1
ATOM 1567 O O . ALA B 1 54 ? 7.562 -10.742 -3.369 1 98.69 54 ALA B O 1
ATOM 1568 N N . GLN B 1 55 ? 9.086 -12.078 -2.42 1 98.19 55 GLN B N 1
ATOM 1569 C CA . GLN B 1 55 ? 8.836 -11.648 -1.05 1 98.19 55 GLN B CA 1
ATOM 1570 C C . GLN B 1 55 ? 10.125 -11.203 -0.363 1 98.19 55 GLN B C 1
ATOM 1572 O O . GLN B 1 55 ? 11.102 -11.945 -0.327 1 98.19 55 GLN B O 1
ATOM 1577 N N . LEU B 1 56 ? 10.109 -10 0.099 1 98.75 56 LEU B N 1
ATOM 1578 C CA . LEU B 1 56 ? 11.219 -9.445 0.858 1 98.75 56 LEU B CA 1
ATOM 1579 C C . LEU B 1 56 ? 10.859 -9.305 2.332 1 98.75 56 LEU B C 1
ATOM 1581 O O . LEU B 1 56 ? 9.719 -8.961 2.664 1 98.75 56 LEU B O 1
ATOM 1585 N N . ASP B 1 57 ? 11.805 -9.539 3.18 1 98.56 57 ASP B N 1
ATOM 1586 C CA . ASP B 1 57 ? 11.656 -9.305 4.613 1 98.56 57 ASP B CA 1
ATOM 1587 C C . ASP B 1 57 ? 12.469 -8.086 5.055 1 98.56 57 ASP B C 1
ATOM 1589 O O . ASP B 1 57 ? 13.695 -8.102 4.98 1 98.56 57 ASP B O 1
ATOM 1593 N N . ILE B 1 58 ? 11.797 -7.098 5.449 1 97.75 58 ILE B N 1
ATOM 1594 C CA . ILE B 1 58 ? 12.391 -5.867 5.969 1 97.75 58 ILE B CA 1
ATOM 1595 C C . ILE B 1 58 ? 12.148 -5.777 7.473 1 97.75 58 ILE B C 1
ATOM 1597 O O . ILE B 1 58 ? 11.141 -5.223 7.914 1 97.75 58 ILE B O 1
ATOM 1601 N N . ASN B 1 59 ? 13.07 -6.305 8.281 1 95.81 59 ASN B N 1
ATOM 1602 C CA . ASN B 1 59 ? 12.961 -6.289 9.734 1 95.81 59 ASN B CA 1
ATOM 1603 C C . ASN B 1 59 ? 11.609 -6.844 10.195 1 95.81 59 ASN B C 1
ATOM 1605 O O . ASN B 1 59 ? 10.922 -6.219 11 1 95.81 59 ASN B O 1
ATOM 1609 N N . GLY B 1 60 ? 11.141 -7.922 9.602 1 95.75 60 GLY B N 1
ATOM 1610 C CA . GLY B 1 60 ? 9.898 -8.578 10 1 95.75 60 GLY B CA 1
ATOM 1611 C C . GLY B 1 60 ? 8.703 -8.125 9.188 1 95.75 60 GLY B C 1
ATOM 1612 O O . GLY B 1 60 ? 7.609 -8.68 9.32 1 95.75 60 GLY B O 1
ATOM 1613 N N . ILE B 1 61 ? 8.852 -7.133 8.375 1 96.94 61 ILE B N 1
ATOM 1614 C CA . ILE B 1 61 ? 7.801 -6.609 7.508 1 96.94 61 ILE B 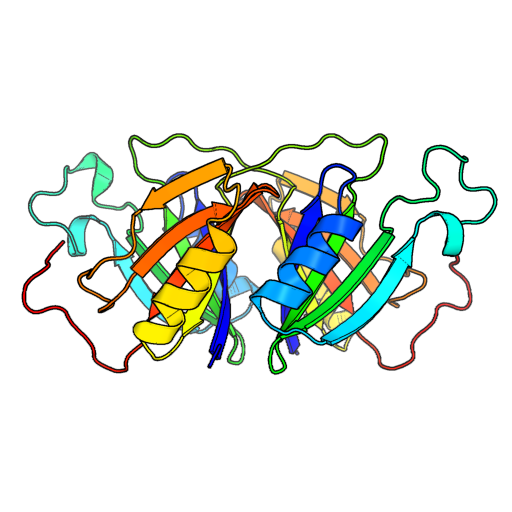CA 1
ATOM 1615 C C . ILE B 1 61 ? 7.945 -7.191 6.105 1 96.94 61 ILE B C 1
ATOM 1617 O O . ILE B 1 61 ? 9.008 -7.082 5.492 1 96.94 61 ILE B O 1
ATOM 1621 N N . ARG B 1 62 ? 6.914 -7.754 5.594 1 97.5 62 ARG B N 1
ATOM 1622 C CA . ARG B 1 62 ? 6.984 -8.359 4.27 1 97.5 62 ARG B CA 1
ATOM 1623 C C . ARG B 1 62 ? 6.551 -7.375 3.189 1 97.5 62 ARG B C 1
ATOM 1625 O O . ARG B 1 62 ? 5.512 -6.727 3.318 1 97.5 62 ARG B O 1
ATOM 1632 N N . LEU B 1 63 ? 7.328 -7.207 2.211 1 98.56 63 LEU B N 1
ATOM 1633 C CA . LEU B 1 63 ? 7.027 -6.508 0.966 1 98.56 63 LEU B CA 1
ATOM 1634 C C . LEU B 1 63 ? 6.992 -7.48 -0.208 1 98.56 63 LEU B C 1
ATOM 1636 O O . LEU B 1 63 ? 7.914 -8.273 -0.388 1 98.56 63 LEU B O 1
ATOM 1640 N N . GLN B 1 64 ? 5.922 -7.406 -0.977 1 98.62 64 GLN B N 1
ATOM 1641 C CA . GLN B 1 64 ? 5.797 -8.328 -2.104 1 98.62 64 GLN B CA 1
ATOM 1642 C C . GLN B 1 64 ? 5.805 -7.574 -3.432 1 98.62 64 GLN B C 1
ATOM 1644 O O . GLN B 1 64 ? 5.367 -6.422 -3.5 1 98.62 64 GLN B O 1
ATOM 1649 N N . ILE B 1 65 ? 6.348 -8.258 -4.43 1 98.88 65 ILE B N 1
ATOM 1650 C CA . ILE B 1 65 ? 6.527 -7.629 -5.734 1 98.88 65 ILE B CA 1
ATOM 1651 C C . ILE B 1 65 ? 6.18 -8.625 -6.84 1 98.88 65 ILE B C 1
ATOM 1653 O O . ILE B 1 65 ? 6.508 -9.805 -6.742 1 98.88 65 ILE B O 1
ATOM 1657 N N . SER B 1 66 ? 5.59 -8.172 -7.828 1 98.56 66 SER B N 1
ATOM 1658 C CA . SER B 1 66 ? 5.422 -8.922 -9.062 1 98.56 66 SER B CA 1
ATOM 1659 C C . SER B 1 66 ? 5.473 -8.008 -10.281 1 98.56 66 SER B C 1
ATOM 1661 O O . SER B 1 66 ? 5.449 -6.781 -10.141 1 98.56 66 SER B O 1
ATOM 1663 N N . ASP B 1 67 ? 5.602 -8.633 -11.453 1 98.5 67 ASP B N 1
ATOM 1664 C CA . ASP B 1 67 ? 5.363 -7.914 -12.703 1 98.5 67 ASP B CA 1
ATOM 1665 C C . ASP B 1 67 ? 3.889 -7.961 -13.094 1 98.5 67 ASP B C 1
ATOM 1667 O O . ASP B 1 67 ? 3.184 -8.914 -12.766 1 98.5 67 ASP B O 1
ATOM 1671 N N . ASN B 1 68 ? 3.523 -6.883 -13.75 1 96.94 68 ASN B N 1
ATOM 1672 C CA . ASN B 1 68 ? 2.189 -6.871 -14.336 1 96.94 68 ASN B CA 1
ATOM 1673 C C . ASN B 1 68 ? 2.016 -8.008 -15.344 1 96.94 68 ASN B C 1
ATOM 1675 O O . ASN B 1 68 ? 2.975 -8.406 -16.016 1 96.94 68 ASN B O 1
ATOM 1679 N N . ASN B 1 69 ? 0.778 -8.508 -15.391 1 90.75 69 ASN B N 1
ATOM 1680 C CA . ASN B 1 69 ? 0.469 -9.438 -16.469 1 90.75 69 ASN B CA 1
ATOM 1681 C C . ASN B 1 69 ? 0.82 -8.844 -17.844 1 90.75 69 ASN B C 1
ATOM 1683 O O . ASN B 1 69 ? 0.474 -7.699 -18.125 1 90.75 69 ASN B O 1
ATOM 1687 N N . PRO B 1 70 ? 1.461 -9.609 -18.594 1 86.5 70 PRO B N 1
ATOM 1688 C CA . PRO B 1 70 ? 1.904 -9.094 -19.891 1 86.5 70 PRO B CA 1
ATOM 1689 C C . PRO B 1 70 ? 0.76 -8.508 -20.719 1 86.5 70 PRO B C 1
ATOM 1691 O O . PRO B 1 70 ? 0.964 -7.555 -21.484 1 86.5 70 PRO B O 1
ATOM 1694 N N . GLU B 1 71 ? -0.393 -8.984 -20.625 1 86.62 71 GLU B N 1
ATOM 1695 C CA . GLU B 1 71 ? -1.522 -8.523 -21.438 1 86.62 71 GLU B CA 1
ATOM 1696 C C . GLU B 1 71 ? -2.389 -7.543 -20.641 1 86.62 71 GLU B C 1
ATOM 1698 O O . GLU B 1 71 ? -3.395 -7.047 -21.156 1 86.62 71 GLU B O 1
ATOM 1703 N N . GLY B 1 72 ? -1.983 -7.23 -19.531 1 91.38 72 GLY B N 1
ATOM 1704 C CA . GLY B 1 72 ? -2.797 -6.383 -18.672 1 91.38 72 GLY B CA 1
ATOM 1705 C C . GLY B 1 72 ? -2.484 -4.906 -18.828 1 91.38 72 GLY B C 1
ATOM 1706 O O . GLY B 1 72 ? -1.387 -4.539 -19.266 1 91.38 72 GLY B O 1
ATOM 1707 N N . TYR B 1 73 ? -3.455 -4.098 -18.516 1 94.69 73 TYR B N 1
ATOM 1708 C CA . TYR B 1 73 ? -3.186 -2.666 -18.469 1 94.69 73 TYR B CA 1
ATOM 1709 C C . TYR B 1 73 ? -2.393 -2.305 -17.219 1 94.69 73 TYR B C 1
ATOM 1711 O O . TYR B 1 73 ? -2.408 -3.043 -16.234 1 94.69 73 TYR B O 1
ATOM 1719 N N . TYR B 1 74 ? -1.692 -1.226 -17.375 1 97.44 74 TYR B N 1
ATOM 1720 C CA . TYR B 1 74 ? -0.826 -0.789 -16.281 1 97.44 74 TYR B CA 1
ATOM 1721 C C . TYR B 1 74 ? -0.866 0.728 -16.125 1 97.44 74 TYR B C 1
ATOM 1723 O O . TYR B 1 74 ? -0.615 1.462 -17.078 1 97.44 74 TYR B O 1
ATOM 1731 N N . VAL B 1 75 ? -1.2 1.128 -14.953 1 97.69 75 VAL B N 1
ATOM 1732 C CA . VAL B 1 75 ? -1.254 2.553 -14.641 1 97.69 75 VAL B CA 1
ATOM 1733 C C . VAL B 1 75 ? -0.582 2.812 -13.297 1 97.69 75 VAL B C 1
ATOM 1735 O O . VAL B 1 75 ? -0.948 2.211 -12.281 1 97.69 75 VAL B O 1
ATOM 1738 N N . VAL B 1 76 ? 0.429 3.637 -13.297 1 98 76 VAL B N 1
ATOM 1739 C CA . VAL B 1 76 ? 1.004 4.125 -12.047 1 98 76 VAL B CA 1
ATOM 1740 C C . VAL B 1 76 ? 0.113 5.219 -11.461 1 98 76 VAL B C 1
ATOM 1742 O O . VAL B 1 76 ? -0.161 6.227 -12.117 1 98 76 VAL B O 1
ATOM 1745 N N . GLY B 1 77 ? -0.352 4.949 -10.281 1 97.94 77 GLY B N 1
ATOM 1746 C CA . GLY B 1 77 ? -1.224 5.93 -9.648 1 97.94 77 GLY B CA 1
ATOM 1747 C C . GLY B 1 77 ? -0.593 6.605 -8.453 1 97.94 77 GLY B C 1
ATOM 1748 O O . GLY B 1 77 ? 0.515 6.254 -8.039 1 97.94 77 GLY B O 1
ATOM 1749 N N . ASN B 1 78 ? -1.316 7.637 -7.934 1 97.75 78 ASN B N 1
ATOM 1750 C CA . ASN B 1 78 ? -0.898 8.305 -6.703 1 97.75 78 ASN B CA 1
ATOM 1751 C C . ASN B 1 78 ? -1.922 8.109 -5.59 1 97.75 78 ASN B C 1
ATOM 1753 O O . ASN B 1 78 ? -1.916 8.852 -4.602 1 97.75 78 ASN B O 1
ATOM 1757 N N . ASN B 1 79 ? -2.76 7.133 -5.777 1 98.56 79 ASN B N 1
ATOM 1758 C CA . ASN B 1 79 ? -3.824 6.91 -4.805 1 98.56 79 ASN B CA 1
ATOM 1759 C C . ASN B 1 79 ? -3.354 6.023 -3.654 1 98.56 79 ASN B C 1
ATOM 1761 O O . ASN B 1 79 ? -4.023 5.93 -2.623 1 98.56 79 ASN B O 1
ATOM 1765 N N . VAL B 1 80 ? -2.248 5.348 -3.801 1 98.75 80 VAL B N 1
ATOM 1766 C CA . VAL B 1 80 ? -1.702 4.512 -2.736 1 98.75 80 VAL B CA 1
ATOM 1767 C C . VAL B 1 80 ? -0.2 4.754 -2.611 1 98.75 80 VAL B C 1
ATOM 1769 O O . VAL B 1 80 ? 0.514 4.805 -3.615 1 98.75 80 VAL B O 1
ATOM 1772 N N . SER B 1 81 ? 0.224 4.91 -1.408 1 98.69 81 SER B N 1
ATOM 1773 C CA . SER B 1 81 ? 1.647 5.07 -1.128 1 98.69 81 SER B CA 1
ATOM 1774 C C . SER B 1 81 ? 2.074 4.227 0.07 1 98.69 81 SER B C 1
ATOM 1776 O O . SER B 1 81 ? 1.229 3.67 0.774 1 98.69 81 SER B O 1
ATOM 1778 N N . ALA B 1 82 ? 3.338 4.031 0.178 1 98.75 82 ALA B N 1
ATOM 1779 C CA . ALA B 1 82 ? 3.957 3.406 1.343 1 98.75 82 ALA B CA 1
ATOM 1780 C C . ALA B 1 82 ? 4.457 4.457 2.33 1 98.75 82 ALA B C 1
ATOM 1782 O O . ALA B 1 82 ? 5.234 5.34 1.962 1 98.75 82 ALA B O 1
ATOM 1783 N N . CYS B 1 83 ? 3.992 4.398 3.504 1 98.62 83 CYS B N 1
ATOM 1784 C CA . CYS B 1 83 ? 4.5 5.273 4.555 1 98.62 83 CYS B CA 1
ATOM 1785 C C . CYS B 1 83 ? 5.508 4.543 5.434 1 98.62 83 CYS B C 1
ATOM 1787 O O . CYS B 1 83 ? 5.129 3.697 6.246 1 98.62 83 CYS B O 1
ATOM 1789 N N . LEU B 1 84 ? 6.711 4.855 5.246 1 98.38 84 LEU B N 1
ATOM 1790 C CA . LEU B 1 84 ? 7.82 4.289 6 1 98.38 84 LEU B CA 1
ATOM 1791 C C . LEU B 1 84 ? 8.008 5.016 7.328 1 98.38 84 LEU B C 1
ATOM 1793 O O . LEU B 1 84 ? 8.219 6.23 7.352 1 98.38 84 LEU B O 1
ATOM 1797 N N . GLN B 1 85 ? 7.922 4.27 8.414 1 97.88 85 GLN B N 1
ATOM 1798 C CA . GLN B 1 85 ? 8.102 4.832 9.75 1 97.88 85 GLN B CA 1
ATOM 1799 C C . GLN B 1 85 ? 9.492 4.512 10.297 1 97.88 85 GLN B C 1
ATOM 1801 O O . GLN B 1 85 ? 9.844 3.342 10.469 1 97.88 85 GLN B O 1
ATOM 1806 N N . VAL B 1 86 ? 10.219 5.543 10.578 1 97.69 86 VAL B N 1
ATOM 1807 C CA . VAL B 1 86 ? 11.516 5.383 11.227 1 97.69 86 VAL B CA 1
ATOM 1808 C C . VAL B 1 86 ? 11.57 6.227 12.5 1 97.69 86 VAL B C 1
ATOM 1810 O O . VAL B 1 86 ? 10.703 7.078 12.719 1 97.69 86 VAL B O 1
ATOM 1813 N N . ASP B 1 87 ? 12.57 5.992 13.359 1 93.69 87 ASP B N 1
ATOM 1814 C CA . ASP B 1 87 ? 12.57 6.703 14.633 1 93.69 87 ASP B CA 1
ATOM 1815 C C . ASP B 1 87 ? 13.789 7.613 14.75 1 93.69 87 ASP B C 1
ATOM 1817 O O . ASP B 1 87 ? 14.094 8.125 15.836 1 93.69 87 ASP B O 1
ATOM 1821 N N . ASP B 1 88 ? 14.422 7.812 13.641 1 94.31 88 ASP B N 1
ATOM 1822 C CA . ASP B 1 88 ? 15.641 8.609 13.609 1 94.31 88 ASP B CA 1
ATOM 1823 C C . ASP B 1 88 ? 15.734 9.422 12.32 1 94.31 88 ASP B C 1
ATOM 1825 O O . ASP B 1 88 ? 15.594 8.875 11.227 1 94.31 88 ASP B O 1
ATOM 1829 N N . ALA B 1 89 ? 16.047 10.703 12.508 1 95.69 89 ALA B N 1
ATOM 1830 C CA . ALA B 1 89 ? 16.094 11.594 11.359 1 95.69 89 ALA B CA 1
ATOM 1831 C C . ALA B 1 89 ? 17.25 11.242 10.438 1 95.69 89 ALA B C 1
ATOM 1833 O O . ALA B 1 89 ? 17.172 11.414 9.219 1 95.69 89 ALA B O 1
ATOM 1834 N N . ASP B 1 90 ? 18.312 10.773 11.016 1 96.94 90 ASP B N 1
ATOM 1835 C CA . ASP B 1 90 ? 19.453 10.367 10.203 1 96.94 90 ASP B CA 1
ATOM 1836 C C . ASP B 1 90 ? 19.094 9.164 9.328 1 96.94 90 ASP B C 1
ATOM 1838 O O . ASP B 1 90 ? 19.484 9.117 8.156 1 96.94 90 ASP B O 1
ATOM 1842 N N . GLN B 1 91 ? 18.406 8.289 9.891 1 96.88 91 GLN B N 1
ATOM 1843 C CA . GLN B 1 91 ? 17.969 7.141 9.109 1 96.88 91 GLN B CA 1
ATOM 1844 C C . GLN B 1 91 ? 16.984 7.562 8.008 1 96.88 91 GLN B C 1
ATOM 1846 O O . GLN B 1 91 ? 17.031 7.039 6.895 1 96.88 91 GLN B O 1
ATOM 1851 N N . ALA B 1 92 ? 16.109 8.469 8.367 1 98.38 92 ALA B N 1
ATOM 1852 C CA . ALA B 1 92 ? 15.188 9.008 7.363 1 98.38 92 ALA B CA 1
ATOM 1853 C C . ALA B 1 92 ? 15.953 9.578 6.176 1 98.38 92 ALA B C 1
ATOM 1855 O O . ALA B 1 92 ? 15.602 9.312 5.02 1 98.38 92 ALA B O 1
ATOM 1856 N N . ARG B 1 93 ? 16.969 10.312 6.469 1 98.31 93 ARG B N 1
ATOM 1857 C CA . ARG B 1 93 ? 17.766 10.93 5.418 1 98.31 93 ARG B CA 1
ATOM 1858 C C . ARG B 1 93 ? 18.453 9.875 4.559 1 98.31 93 ARG B C 1
ATOM 1860 O O . ARG B 1 93 ? 18.469 9.977 3.33 1 98.31 93 ARG B O 1
ATOM 1867 N N . GLU B 1 94 ? 19 8.914 5.23 1 98.25 94 GLU B N 1
ATOM 1868 C CA . GLU B 1 94 ? 19.672 7.844 4.5 1 98.25 94 GLU B CA 1
ATOM 1869 C C . GLU B 1 94 ? 18.719 7.133 3.551 1 98.25 94 GLU B C 1
ATOM 1871 O O . GLU B 1 94 ? 19.031 6.93 2.377 1 98.25 94 GLU B O 1
ATOM 1876 N N . LEU B 1 95 ? 17.594 6.762 4.062 1 98.5 95 LEU B N 1
ATOM 1877 C CA . LEU B 1 95 ? 16.609 6.059 3.25 1 98.5 95 LEU B CA 1
ATOM 1878 C C . LEU B 1 95 ? 16.078 6.949 2.127 1 98.5 95 LEU B C 1
ATOM 1880 O O . LEU B 1 95 ? 15.906 6.496 0.996 1 98.5 95 LEU B O 1
ATOM 1884 N N . PHE B 1 96 ? 15.844 8.195 2.445 1 98.81 96 PHE B N 1
ATOM 1885 C CA . PHE B 1 96 ? 15.414 9.156 1.438 1 98.81 96 PHE B CA 1
ATOM 1886 C C . PHE B 1 96 ? 16.422 9.219 0.29 1 98.81 96 PHE B C 1
ATOM 1888 O O . PHE B 1 96 ? 16.031 9.117 -0.878 1 98.81 96 PHE B O 1
ATOM 1895 N N . ASP B 1 97 ? 17.688 9.32 0.638 1 98.69 97 ASP B N 1
ATOM 1896 C CA . ASP B 1 97 ? 18.75 9.43 -0.365 1 98.69 97 ASP B CA 1
ATOM 1897 C C . ASP B 1 97 ? 18.828 8.164 -1.213 1 98.69 97 ASP B C 1
ATOM 1899 O O . ASP B 1 97 ? 19 8.234 -2.432 1 98.69 97 ASP B O 1
ATOM 1903 N N . LYS B 1 98 ? 18.719 7.062 -0.624 1 98.69 98 LYS B N 1
ATOM 1904 C CA . LYS B 1 98 ? 18.797 5.797 -1.348 1 98.69 98 LYS B CA 1
ATOM 1905 C C . LYS B 1 98 ? 17.609 5.645 -2.303 1 98.69 98 LYS B C 1
ATOM 1907 O O . LYS B 1 98 ? 17.781 5.242 -3.455 1 98.69 98 LYS B O 1
ATOM 1912 N N . LEU B 1 99 ? 16.406 5.992 -1.82 1 98.69 99 LEU B N 1
ATOM 1913 C CA . LEU B 1 99 ? 15.195 5.855 -2.631 1 98.69 99 LEU B CA 1
ATOM 1914 C C . LEU B 1 99 ? 15.172 6.895 -3.746 1 98.69 99 LEU B C 1
ATOM 1916 O O . LEU B 1 99 ? 14.484 6.719 -4.75 1 98.69 99 LEU B O 1
ATOM 1920 N N . ALA B 1 100 ? 15.898 7.977 -3.562 1 98.56 100 ALA B N 1
ATOM 1921 C CA . ALA B 1 100 ? 15.898 9.086 -4.512 1 98.56 100 ALA B CA 1
ATOM 1922 C C . ALA B 1 100 ? 16.766 8.758 -5.73 1 98.56 100 ALA B C 1
ATOM 1924 O O . ALA B 1 100 ? 16.703 9.453 -6.75 1 98.56 100 ALA B O 1
ATOM 1925 N N . VAL B 1 101 ? 17.562 7.746 -5.648 1 98.19 101 VAL B N 1
ATOM 1926 C CA . VAL B 1 101 ? 18.422 7.371 -6.77 1 98.19 101 VAL B CA 1
ATOM 1927 C C . VAL B 1 101 ? 17.562 7.062 -7.992 1 98.19 101 VAL B C 1
ATOM 1929 O O . VAL B 1 101 ? 16.734 6.148 -7.965 1 98.19 101 VAL B O 1
ATOM 1932 N N . GLU B 1 102 ? 17.656 7.828 -9.055 1 98.25 102 GLU B N 1
ATOM 1933 C CA . GLU B 1 102 ? 16.938 7.691 -10.32 1 98.25 102 GLU B CA 1
ATOM 1934 C C . GLU B 1 102 ? 15.43 7.785 -10.117 1 98.25 102 GLU B C 1
ATOM 1936 O O . GLU B 1 102 ? 14.656 7.203 -10.875 1 98.25 102 GLU B O 1
ATOM 1941 N N . ALA B 1 103 ? 15.062 8.5 -9.031 1 98.62 103 ALA B N 1
ATOM 1942 C CA . ALA B 1 103 ? 13.641 8.664 -8.734 1 98.62 103 ALA B CA 1
ATOM 1943 C C . ALA B 1 103 ? 12.93 9.391 -9.875 1 98.62 103 ALA B C 1
ATOM 1945 O O . ALA B 1 103 ? 13.523 10.227 -10.555 1 98.62 103 ALA B O 1
ATOM 1946 N N . ARG B 1 104 ? 11.688 9.055 -10.039 1 98 104 ARG B N 1
ATOM 1947 C CA . ARG B 1 104 ? 10.875 9.727 -11.039 1 98 104 ARG B CA 1
ATOM 1948 C C . ARG B 1 104 ? 10.57 11.164 -10.625 1 98 104 ARG B C 1
ATOM 1950 O O . ARG B 1 104 ? 10.5 12.055 -11.477 1 98 104 ARG B O 1
ATOM 1957 N N . HIS B 1 105 ? 10.344 11.297 -9.289 1 97.12 105 HIS B N 1
ATOM 1958 C CA . HIS B 1 105 ? 9.898 12.602 -8.805 1 97.12 105 HIS B CA 1
ATOM 1959 C C . HIS B 1 105 ? 10.133 12.734 -7.301 1 97.12 105 HIS B C 1
ATOM 1961 O O . HIS B 1 105 ? 9.891 11.789 -6.543 1 97.12 105 HIS B O 1
ATOM 1967 N N . ILE B 1 106 ? 10.664 13.938 -6.906 1 98.31 106 ILE B N 1
ATOM 1968 C CA . ILE B 1 106 ? 10.672 14.312 -5.496 1 98.31 106 ILE B CA 1
ATOM 1969 C C . ILE B 1 106 ? 9.469 15.195 -5.191 1 98.31 106 ILE B C 1
ATOM 1971 O O . ILE B 1 106 ? 9.43 16.359 -5.578 1 98.31 106 ILE B O 1
ATOM 1975 N N . GLU B 1 107 ? 8.508 14.656 -4.527 1 96.75 107 GLU B N 1
ATOM 1976 C CA . GLU B 1 107 ? 7.281 15.398 -4.246 1 96.75 107 GLU B CA 1
ATOM 1977 C C . GLU B 1 107 ? 7.484 16.375 -3.096 1 96.75 107 GLU B C 1
ATOM 1979 O O . GLU B 1 107 ? 6.969 17.5 -3.129 1 96.75 107 GLU B O 1
ATOM 1984 N N . MET B 1 108 ? 8.156 15.953 -2.113 1 97.5 108 MET B N 1
ATOM 1985 C CA . MET B 1 108 ? 8.5 16.781 -0.958 1 97.5 108 MET B CA 1
ATOM 1986 C C . MET B 1 108 ? 9.883 16.422 -0.425 1 97.5 108 MET B C 1
ATOM 1988 O O . MET B 1 108 ? 10.125 15.281 -0.027 1 97.5 108 MET B O 1
ATOM 1992 N N . GLU B 1 109 ? 10.719 17.422 -0.445 1 98.44 109 GLU B N 1
ATOM 1993 C CA . GLU B 1 109 ? 12.031 17.219 0.153 1 98.44 109 GLU B CA 1
ATOM 1994 C C . GLU B 1 109 ? 11.914 16.891 1.642 1 98.44 109 GLU B C 1
ATOM 1996 O O . GLU B 1 109 ? 10.969 17.328 2.303 1 98.44 109 GLU B O 1
ATOM 2001 N N . LEU B 1 110 ? 12.891 16.125 2.107 1 98.44 110 LEU B N 1
ATOM 2002 C CA . LEU B 1 110 ? 12.914 15.82 3.531 1 98.44 110 LEU B CA 1
ATOM 2003 C C . LEU B 1 110 ? 13.055 17.094 4.363 1 98.44 110 LEU B C 1
ATOM 2005 O O . LEU B 1 110 ? 14.008 17.844 4.188 1 98.44 110 LEU B O 1
ATOM 2009 N N . GLN B 1 111 ? 12.07 17.266 5.215 1 98.12 111 GLN B N 1
ATOM 2010 C CA . GLN B 1 111 ? 12.031 18.484 6.023 1 98.12 111 GLN B CA 1
ATOM 2011 C C . GLN B 1 111 ? 11.164 18.297 7.262 1 98.12 111 GLN B C 1
ATOM 2013 O O . GLN B 1 111 ? 10.453 17.297 7.383 1 98.12 111 GLN B O 1
ATOM 2018 N N . GLU B 1 112 ? 11.297 19.312 8.141 1 96.94 112 GLU B N 1
ATOM 2019 C CA . GLU B 1 112 ? 10.422 19.312 9.312 1 96.94 112 GLU B CA 1
ATOM 2020 C C . GLU B 1 112 ? 8.984 19.656 8.93 1 96.94 112 GLU B C 1
ATOM 2022 O O . GLU B 1 112 ? 8.758 20.562 8.109 1 96.94 112 GLU B O 1
ATOM 2027 N N . THR B 1 113 ? 8.062 18.938 9.469 1 95.69 113 THR B N 1
ATOM 2028 C CA . THR B 1 113 ? 6.637 19.219 9.383 1 95.69 113 THR B CA 1
ATOM 2029 C C . THR B 1 113 ? 6.023 19.344 10.773 1 95.69 113 THR B C 1
ATOM 2031 O O . THR B 1 113 ? 6.695 19.078 11.773 1 95.69 113 THR B O 1
ATOM 2034 N N . PRO B 1 114 ? 4.855 19.719 10.859 1 92.75 114 PRO B N 1
ATOM 2035 C CA . PRO B 1 114 ? 4.258 19.859 12.188 1 92.75 114 PRO B CA 1
ATOM 2036 C C . PRO B 1 114 ? 4.281 18.547 12.977 1 92.75 114 PRO B C 1
ATOM 2038 O O . PRO B 1 114 ? 4.387 18.562 14.211 1 92.75 114 PRO B O 1
ATOM 2041 N N . TRP B 1 115 ? 4.285 17.438 12.25 1 93.44 115 TRP B N 1
ATOM 2042 C CA . TRP B 1 115 ? 4.105 16.156 12.945 1 93.44 115 TRP B CA 1
ATOM 2043 C C . TRP B 1 115 ? 5.402 15.359 12.961 1 93.44 115 TRP B C 1
ATOM 2045 O O . TRP B 1 115 ? 5.477 14.297 13.578 1 93.44 115 TRP B O 1
ATOM 2055 N N . SER B 1 116 ? 6.379 15.781 12.281 1 96.81 116 SER B N 1
ATOM 2056 C CA . SER B 1 116 ? 7.59 14.984 12.125 1 96.81 116 SER B CA 1
ATOM 2057 C C . SER B 1 116 ? 8.82 15.875 12 1 96.81 116 SER B C 1
ATOM 2059 O O . SER B 1 116 ? 8.812 16.859 11.258 1 96.81 116 SER B O 1
ATOM 2061 N N . PRO B 1 117 ? 9.906 15.57 12.672 1 97.12 117 PRO B N 1
ATOM 2062 C CA . PRO B 1 117 ? 11.141 16.344 12.5 1 97.12 117 PRO B CA 1
ATOM 2063 C C . PRO B 1 117 ? 11.781 16.125 11.133 1 97.12 117 PRO B C 1
ATOM 2065 O O . PRO B 1 117 ? 12.633 16.922 10.719 1 97.12 117 PRO B O 1
ATOM 2068 N N . ALA B 1 118 ? 11.438 15.102 10.508 1 98 118 ALA B N 1
ATOM 2069 C CA . ALA B 1 118 ? 11.922 14.797 9.164 1 98 118 ALA B CA 1
ATOM 2070 C C . ALA B 1 118 ? 10.891 13.984 8.383 1 98 118 ALA B C 1
ATOM 2072 O O . ALA B 1 118 ? 10.641 12.82 8.695 1 98 118 ALA B O 1
ATOM 2073 N N . TYR B 1 119 ? 10.344 14.609 7.398 1 98.31 119 TYR B N 1
ATOM 2074 C CA . TYR B 1 119 ? 9.305 14.016 6.562 1 98.31 119 TYR B CA 1
ATOM 2075 C C . TYR B 1 119 ? 9.508 14.383 5.098 1 98.31 119 TYR B C 1
ATOM 2077 O O . TYR B 1 119 ? 9.852 15.523 4.777 1 98.31 119 TYR B O 1
ATOM 2085 N N . GLY B 1 120 ? 9.406 13.414 4.195 1 98.56 120 GLY B N 1
ATOM 2086 C CA . GLY B 1 120 ? 9.508 13.648 2.764 1 98.56 120 GLY B CA 1
ATOM 2087 C C . GLY B 1 120 ? 8.75 12.617 1.939 1 98.56 120 GLY B C 1
ATOM 2088 O O . GLY B 1 120 ? 8.328 11.586 2.461 1 98.56 120 GLY B O 1
ATOM 2089 N N . ILE B 1 121 ? 8.547 12.969 0.7 1 98.62 121 ILE B N 1
ATOM 2090 C CA . ILE B 1 121 ? 7.809 12.102 -0.211 1 98.62 121 ILE B CA 1
ATOM 2091 C C . ILE B 1 121 ? 8.57 11.969 -1.527 1 98.62 121 ILE B C 1
ATOM 2093 O O . ILE B 1 121 ? 8.953 12.977 -2.135 1 98.62 121 ILE B O 1
ATOM 2097 N N . ILE B 1 122 ? 8.75 10.758 -1.919 1 98.62 122 ILE B N 1
ATOM 2098 C CA . ILE B 1 122 ? 9.461 10.477 -3.16 1 98.62 122 ILE B CA 1
ATOM 2099 C C . ILE B 1 122 ? 8.68 9.453 -3.98 1 98.62 122 ILE B C 1
ATOM 2101 O O . ILE B 1 122 ? 8.125 8.492 -3.43 1 98.62 122 ILE B O 1
ATOM 2105 N N . VAL B 1 123 ? 8.578 9.648 -5.262 1 98.56 123 VAL B N 1
ATOM 2106 C CA . VAL B 1 123 ? 8.203 8.594 -6.195 1 98.56 123 VAL B CA 1
ATOM 2107 C C . VAL B 1 123 ? 9.453 7.938 -6.773 1 98.56 123 VAL B C 1
ATOM 2109 O O . VAL B 1 123 ? 10.172 8.555 -7.57 1 98.56 123 VAL B O 1
ATOM 2112 N N . ASP B 1 124 ? 9.719 6.754 -6.438 1 98.75 124 ASP B N 1
ATOM 2113 C CA . ASP B 1 124 ? 11 6.148 -6.781 1 98.75 124 ASP B CA 1
ATOM 2114 C C . ASP B 1 124 ? 11.016 5.684 -8.234 1 98.75 124 ASP B C 1
ATOM 2116 O O . ASP B 1 124 ? 10.055 5.91 -8.977 1 98.75 124 ASP B O 1
ATOM 2120 N N . LYS B 1 125 ? 12.078 5.121 -8.688 1 98.56 125 LYS B N 1
ATOM 2121 C CA . LYS B 1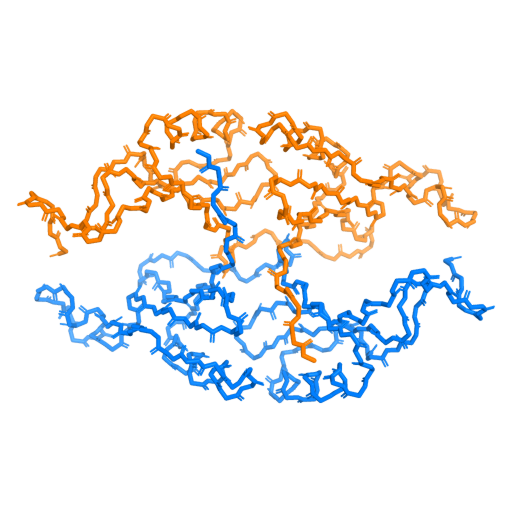 125 ? 12.297 4.816 -10.102 1 98.56 125 LYS B CA 1
ATOM 2122 C C . LYS B 1 125 ? 11.32 3.742 -10.586 1 98.56 125 LYS B C 1
ATOM 2124 O O . LYS B 1 125 ? 11.133 3.568 -11.789 1 98.56 125 LYS B O 1
ATOM 2129 N N . PHE B 1 126 ? 10.633 2.984 -9.688 1 98.69 126 PHE B N 1
ATOM 2130 C CA . PHE B 1 126 ? 9.688 1.944 -10.078 1 98.69 126 PHE B CA 1
ATOM 2131 C C . PHE B 1 126 ? 8.25 2.451 -9.992 1 98.69 126 PHE B C 1
ATOM 2133 O O . PHE B 1 126 ? 7.309 1.713 -10.273 1 98.69 126 PHE B O 1
ATOM 2140 N N . GLY B 1 127 ? 8.109 3.693 -9.547 1 98.06 127 GLY B N 1
ATOM 2141 C CA . GLY B 1 127 ? 6.797 4.316 -9.523 1 98.06 127 GLY B CA 1
ATOM 2142 C C . GLY B 1 127 ? 6.094 4.18 -8.188 1 98.06 127 GLY B C 1
ATOM 2143 O O . GLY B 1 127 ? 4.949 4.613 -8.039 1 98.06 127 GLY B O 1
ATOM 2144 N N . LEU B 1 128 ? 6.695 3.656 -7.227 1 98.56 128 LEU B N 1
ATOM 2145 C CA . LEU B 1 128 ? 6.113 3.582 -5.891 1 98.56 128 LEU B CA 1
ATOM 2146 C C . LEU B 1 128 ? 6.352 4.875 -5.121 1 98.56 128 LEU B C 1
ATOM 2148 O O . LEU B 1 128 ? 7.484 5.359 -5.047 1 98.56 128 LEU B O 1
ATOM 2152 N N . THR B 1 129 ? 5.285 5.457 -4.637 1 98.69 129 THR B N 1
ATOM 2153 C CA . THR B 1 129 ? 5.398 6.633 -3.783 1 98.69 129 THR B CA 1
ATOM 2154 C C . THR B 1 129 ? 5.746 6.234 -2.352 1 98.69 129 THR B C 1
ATOM 2156 O O . THR B 1 129 ? 5.031 5.445 -1.73 1 98.69 129 THR B O 1
ATOM 2159 N N . TRP B 1 130 ? 6.816 6.789 -1.851 1 98.81 130 TRP B N 1
ATOM 2160 C CA . TRP B 1 130 ? 7.25 6.594 -0.471 1 98.81 130 TRP B CA 1
ATOM 2161 C C . TRP B 1 130 ? 7.082 7.871 0.341 1 98.81 130 TRP B C 1
ATOM 2163 O O . TRP B 1 130 ? 7.535 8.938 -0.075 1 98.81 130 TRP B O 1
ATOM 2173 N N . GLN B 1 131 ? 6.32 7.793 1.362 1 98.69 131 GLN B N 1
ATOM 2174 C CA . GLN B 1 131 ? 6.379 8.773 2.439 1 98.69 131 GLN B CA 1
ATOM 2175 C C . GLN B 1 131 ? 7.363 8.344 3.523 1 98.69 131 GLN B C 1
ATOM 2177 O O . GLN B 1 131 ? 7.191 7.289 4.141 1 98.69 131 GLN B O 1
ATOM 2182 N N . ILE B 1 132 ? 8.414 9.062 3.719 1 98.75 132 ILE B N 1
ATOM 2183 C CA . ILE B 1 132 ? 9.367 8.781 4.785 1 98.75 132 ILE B CA 1
ATOM 2184 C C . ILE B 1 132 ? 9.062 9.648 6 1 98.75 132 ILE B C 1
ATOM 2186 O O . ILE B 1 132 ? 9.133 10.875 5.926 1 98.75 132 ILE B O 1
ATOM 2190 N N . ASN B 1 133 ? 8.734 9.008 7.051 1 98.38 133 ASN B N 1
ATOM 2191 C CA . ASN B 1 133 ? 8.305 9.727 8.25 1 98.38 133 ASN B CA 1
ATOM 2192 C C . ASN B 1 133 ? 9.141 9.344 9.461 1 98.38 133 ASN B C 1
ATOM 2194 O O . ASN B 1 133 ? 9.273 8.164 9.789 1 98.38 133 ASN B O 1
ATOM 2198 N N . THR B 1 134 ? 9.68 10.328 10.102 1 98.19 134 THR B N 1
ATOM 2199 C CA . THR B 1 134 ? 10.297 10.102 11.406 1 98.19 134 THR B CA 1
ATOM 2200 C C . THR B 1 134 ? 9.25 10.195 12.516 1 98.19 134 THR B C 1
ATOM 2202 O O . THR B 1 134 ? 8.75 11.281 12.812 1 98.19 134 THR B O 1
ATOM 2205 N N . ASP B 1 135 ? 8.992 9.086 13.039 1 93.75 135 ASP B N 1
ATOM 2206 C CA . ASP B 1 135 ? 7.953 8.992 14.062 1 93.75 135 ASP B CA 1
ATOM 2207 C C . ASP B 1 135 ? 8.555 9.016 15.461 1 93.75 135 ASP B C 1
ATOM 2209 O O . ASP B 1 135 ? 9 7.984 15.969 1 93.75 135 ASP B O 1
ATOM 2213 N N . ILE B 1 136 ? 8.461 10.203 16.016 1 89.88 136 ILE B N 1
ATOM 2214 C CA . ILE B 1 136 ? 8.898 10.391 17.406 1 89.88 136 ILE B CA 1
ATOM 2215 C C . ILE B 1 136 ? 7.691 10.641 18.297 1 89.88 136 ILE B C 1
ATOM 2217 O O . ILE B 1 136 ? 6.883 11.531 18.016 1 89.88 136 ILE B O 1
ATOM 2221 N N . GLY B 1 137 ? 7.488 9.75 19.266 1 85.94 137 GLY B N 1
ATOM 2222 C CA . GLY B 1 137 ? 6.344 9.898 20.156 1 85.94 137 GLY B CA 1
ATOM 2223 C C . GLY B 1 137 ? 6.223 11.289 20.75 1 85.94 137 GLY B C 1
ATOM 2224 O O . GLY B 1 137 ? 7.18 11.812 21.312 1 85.94 137 GLY B O 1
ATOM 2225 N N . GLY B 1 138 ? 5.078 11.914 20.469 1 86.06 138 GLY B N 1
ATOM 2226 C CA . GLY B 1 138 ? 4.785 13.195 21.109 1 86.06 138 GLY B CA 1
ATOM 2227 C C . GLY B 1 138 ? 5.375 14.375 20.359 1 86.06 138 GLY B C 1
ATOM 2228 O O . GLY B 1 138 ? 5.238 15.523 20.797 1 86.06 138 GLY B O 1
ATOM 2229 N N . PHE B 1 139 ? 6 14.125 19.328 1 89.06 139 PHE B N 1
ATOM 2230 C CA . PHE B 1 139 ? 6.621 15.219 18.594 1 89.06 139 PHE B CA 1
ATOM 2231 C C . PHE B 1 139 ? 5.566 16.141 18 1 89.06 139 PHE B C 1
ATOM 2233 O O . PHE B 1 139 ? 4.598 15.688 17.391 1 89.06 139 PHE B O 1
ATOM 2240 N N . VAL B 1 140 ? 5.766 17.391 18.203 1 88.5 140 VAL B N 1
ATOM 2241 C CA . VAL B 1 140 ? 5.059 18.484 17.547 1 88.5 140 VAL B CA 1
ATOM 2242 C C . VAL B 1 140 ? 6.031 19.609 17.234 1 88.5 140 VAL B C 1
ATOM 2244 O O . VAL B 1 140 ? 6.742 20.094 18.125 1 88.5 140 VAL B O 1
ATOM 2247 N N . SER B 1 141 ? 5.992 20 16.016 1 91.31 141 SER B N 1
ATOM 2248 C CA . SER B 1 141 ? 6.93 21.047 15.648 1 91.31 141 SER B CA 1
ATOM 2249 C C . SER B 1 141 ? 6.613 22.359 16.375 1 91.31 141 SER B C 1
ATOM 2251 O O . SER B 1 141 ? 5.445 22.719 16.516 1 91.31 141 SER B O 1
ATOM 2253 N N . GLU B 1 142 ? 7.602 23 16.734 1 91 142 GLU B N 1
ATOM 2254 C CA . GLU B 1 142 ? 7.418 24.312 17.359 1 91 142 GLU B CA 1
ATOM 2255 C C . GLU B 1 142 ? 7.5 25.438 16.344 1 91 142 GLU B C 1
ATOM 2257 O O . GLU B 1 142 ? 7.094 26.562 16.625 1 91 142 GLU B O 1
ATOM 2262 N N . THR B 1 143 ? 7.941 25.078 15.227 1 88.81 143 THR B N 1
ATOM 2263 C CA . THR B 1 143 ? 8.25 26.125 14.25 1 88.81 143 THR B CA 1
ATOM 2264 C C . THR B 1 143 ? 7.344 26.016 13.031 1 88.81 143 THR B C 1
ATOM 2266 O O . THR B 1 143 ? 7.066 27.016 12.367 1 88.81 143 THR B O 1
ATOM 2269 N N . VAL B 1 144 ? 6.988 24.828 12.727 1 87.12 144 VAL B N 1
ATOM 2270 C CA . VAL B 1 144 ? 6.164 24.594 11.539 1 87.12 144 VAL B CA 1
ATOM 2271 C C . VAL B 1 144 ? 4.723 24.312 11.961 1 87.12 144 VAL B C 1
ATOM 2273 O O . VAL B 1 144 ? 4.465 23.453 12.805 1 87.12 144 VAL B O 1
ATOM 2276 N N . ASN B 1 145 ? 3.83 25.109 11.398 1 82 145 ASN B N 1
ATOM 2277 C CA . ASN B 1 145 ? 2.402 24.906 11.625 1 82 145 ASN B CA 1
ATOM 2278 C C . ASN B 1 145 ? 1.646 24.703 10.312 1 82 145 ASN B C 1
ATOM 2280 O O . ASN B 1 145 ? 2.158 25.031 9.242 1 82 145 ASN B O 1
ATOM 2284 N N . PHE B 1 146 ? 0.424 24.109 10.391 1 76.56 146 PHE B N 1
ATOM 2285 C CA . PHE B 1 146 ? -0.387 23.969 9.188 1 76.56 146 PHE B CA 1
ATOM 2286 C C . PHE B 1 146 ? -0.975 25.297 8.766 1 76.56 146 PHE B C 1
ATOM 2288 O O . PHE B 1 146 ? -1.253 26.156 9.609 1 76.56 146 PHE B O 1
#

pLDDT: mean 96.39, std 3.69, range [76.56, 98.88]

Foldseek 3Di:
DDDDDAAEEAFAQCFVVVVVLVCVLQVWDKPDWDFCLRPPPPPDPVRRRFTQKTWIGRPNGIYMYGYDDPPDDDDQDDPDAAEAEDADQVSLVSSVVSQAVCFPDWPAAFADAQQARTWGWTQGNRRHIYIYGNHDPPDGDPPHDD/DDDDDAAEEAFAQCQVVVVVLVCVLLVWDKPDWDFCLRPPPPPDPVRRRFTQKTWIGRPNGIYMYGYDDPPDDDDQDDPDAAEAEDADQVSLVSSVVSQAVCFPDWPAAFADAQQARTWGWTQGNRRHIYIYGNHDPPDGDPPHDD

Sequence (292 aa):
MIKAIELYLVTDKDGQAAVDFYAQVFEAKILSKTTFGQAIPDCPEENKDLLLNAQLDINGIRLQISDNNPEGYYVVGNNVSACLQVDDADQARELFDKLAVEARHIEMELQETPWSPAYGIIVDKFGLTWQINTDIGGFVSETVNFMIKAIELYLVTDKDGQAAVDFYAQVFEAKILSKTTFGQAIPDCPEENKDLLLNAQLDINGIRLQISDNNPEGYYVVGNNVSACLQVDDADQARELFDKLAVEARHIEMELQETPWSPAYGIIVDKFGLTWQINTDIGGFVSETVNF

Organism: NCBI:txid764290

Secondary structure (DSSP, 8-state):
-EEEEEEEEEESS-HHHHHHHHHHHHT-EEEEEEEHHHHSTT--GGGTTSEEEEEEEETTEEEEEEEPPTTS-----SSEEEEEEES-HHHHHHHHHHHHTT-SEEEEEEEEETTEEEEEEEE-TTS-EEEEEE--TT---SS---/-EEEEEEEEEESS-HHHHHHHHHHHHT-EEEEEEEHHHHSTT--GGGTTSEEEEEEEETTEEEEEEEPPTTS-----SSEEEEEEES-HHHHHHHHHHHHTT-SEEEEEEEEETTEEEEEEEE-TTS-EEEEEE--TT---SS---

Solvent-accessible surface area (backbone atoms only — not comparable to full-atom values): 15300 Å² total; per-residue (Å²): 108,73,75,45,69,27,53,30,41,38,24,92,69,47,25,62,60,48,53,54,50,48,28,60,70,61,68,27,48,77,76,47,77,40,30,32,43,79,56,27,76,85,44,53,78,92,44,26,80,34,23,57,38,32,36,32,35,44,85,86,41,59,42,35,40,18,26,50,58,89,88,50,87,84,41,79,28,71,29,52,33,40,35,34,32,22,69,34,57,67,56,45,50,52,50,50,55,56,49,49,58,74,33,74,40,77,78,35,71,76,34,67,37,39,65,21,78,27,30,26,28,34,26,22,62,79,52,53,34,36,36,41,36,20,57,50,91,86,51,61,44,90,82,40,74,104,108,73,75,46,67,28,52,31,40,35,25,92,70,49,25,64,58,46,52,55,51,49,29,60,69,61,67,28,47,78,76,46,76,41,29,31,42,77,58,27,76,86,45,53,78,92,46,25,80,34,23,58,39,33,36,34,34,45,86,86,41,59,42,32,39,17,25,51,58,89,88,52,89,84,41,80,29,72,28,54,33,39,35,35,33,24,67,35,58,69,56,46,49,52,49,50,56,57,49,49,58,73,31,73,40,78,77,34,71,76,34,66,38,39,66,19,77,28,31,26,30,34,25,22,63,81,51,52,35,36,35,42,35,22,58,49,92,86,52,61,44,90,81,41,74,104

InterPro domains:
  IPR004360 Glyoxalase/fosfomycin resistance/dioxygenase domain [PF00903] (8-132)
  IPR028973 PhnB-like [cd06588] (5-133)
  IPR029068 Glyoxalase/Bleomycin resistance protein/Dihydroxybiphenyl dioxygenase [G3DSA:3.10.180.10] (9-141)
  IPR029068 Glyoxalase/Bleomycin resistance protein/Dihydroxybiphenyl dioxygenase [SSF54593] (2-134)

Nearest PDB structures (foldseek):
  1u6l-assembly1_B  TM=9.402E-01  e=1.222E-12  Pseudomonas aeruginosa PAO1
  4jd1-assembly1_A  TM=7.388E-01  e=1.020E-05  Bacillus anthracis str. Ames
  8dtd-assembly1_A  TM=7.100E-01  e=6.138E-06  Bacillus cereus ATCC 10987
  5f6q-assembly1_A  TM=6.640E-01  e=6.138E-06  Bacillus anthracis
  4qb5-assembly1_C  TM=6.549E-01  e=1.640E-03  Rhodoferax ferrireducens T118

Radius of gyration: 19.14 Å; Cα contacts (8 Å, |Δi|>4): 724; chains: 2; bounding box: 40×60×45 Å